Protein AF-0000000075208569 (afdb_homodimer)

Solvent-accessible surface area (backbone atoms only — not comparable to full-atom values): 15343 Å² total; per-residue (Å²): 118,62,53,32,42,15,50,43,57,40,74,29,74,27,67,57,47,73,54,84,66,80,49,52,47,86,43,72,65,47,46,26,44,55,48,17,74,75,47,20,77,41,86,52,67,44,40,36,39,35,23,16,41,91,80,32,31,52,45,37,72,43,75,50,74,56,65,77,94,84,66,79,71,80,51,48,38,62,57,46,44,55,30,54,54,56,67,30,47,26,31,37,37,32,34,30,41,56,86,46,58,43,74,81,48,74,64,55,41,51,49,43,37,52,41,37,52,47,16,56,59,40,66,30,42,53,74,35,42,33,24,18,10,64,83,41,50,67,31,51,35,44,82,70,63,49,92,116,65,53,29,50,17,42,38,66,38,79,34,70,31,63,60,44,75,50,83,65,81,50,52,44,86,44,73,65,46,46,27,44,56,48,16,74,75,46,20,76,40,87,52,67,44,40,37,38,34,22,15,40,89,80,32,30,54,49,36,68,42,76,49,75,56,72,71,93,85,64,76,69,79,51,47,39,63,58,46,43,55,30,57,50,55,66,31,46,28,32,37,36,34,34,29,41,57,87,46,57,43,74,80,48,75,66,54,40,51,50,44,38,52,41,37,52,48,16,56,57,41,65,30,43,52,75,36,42,32,24,18,10,64,84,41,49,68,33,51,35,44,82,70,63,50,94

Sequence (294 aa):
MEKLYEILQIKQVIAEVREGESHIVRSPMDGAKIAAAFIGDEDREVFLVMCLNTKNRVVAVHRCHVGALNSSIVHPREVFKAAILNNSASIIVSHQHPSGDITPSGEDIAVSKRLAEAGKMLGIDVLDHLIVNANADYTSLKEKGCMMEKLYEILQIKQVIAEVREGESHIVRSPMDGAKIAAAFIGDEDREVFLVMCLNTKNRVVAVHRCHVGALNSSIVHPREVFKAAILNNSASIIVSHQHPSGDITPSGEDIAVSKRLAEAGKMLGIDVLDHLIVNANADYTSLKEKGCM

Structure (mmCIF, N/CA/C/O backbone):
data_AF-0000000075208569-model_v1
#
loop_
_entity.id
_entity.type
_entity.pdbx_description
1 polymer 'DNA repair protein RadC'
#
loop_
_atom_site.group_PDB
_atom_site.id
_atom_site.type_symbol
_atom_site.label_atom_id
_atom_site.label_alt_id
_atom_site.label_comp_id
_atom_site.label_asym_id
_atom_site.label_entity_id
_atom_site.label_seq_id
_atom_site.pdbx_PDB_ins_code
_atom_site.Cartn_x
_atom_site.Cartn_y
_atom_site.Cartn_z
_atom_site.occupancy
_atom_site.B_iso_or_equiv
_atom_site.auth_seq_id
_atom_site.auth_comp_id
_atom_site.auth_asym_id
_atom_site.auth_atom_id
_atom_site.pdbx_PDB_model_num
ATOM 1 N N . MET A 1 1 ? -23.719 13.266 17.156 1 23.81 1 MET A N 1
ATOM 2 C CA . MET A 1 1 ? -22.312 13.539 17.469 1 23.81 1 MET A CA 1
ATOM 3 C C . MET A 1 1 ? -21.391 12.648 16.625 1 23.81 1 MET A C 1
ATOM 5 O O . MET A 1 1 ? -21.281 11.445 16.891 1 23.81 1 MET A O 1
ATOM 9 N N . GLU A 1 2 ? -21.344 12.898 15.383 1 25.31 2 GLU A N 1
ATOM 10 C CA . GLU A 1 2 ? -20.953 11.883 14.414 1 25.31 2 GLU A CA 1
ATOM 11 C C . GLU A 1 2 ? -19.438 11.625 14.461 1 25.31 2 GLU A C 1
ATOM 13 O O . GLU A 1 2 ? -18.641 12.555 14.359 1 25.31 2 GLU A O 1
ATOM 18 N N . LYS A 1 3 ? -19.031 10.781 15.398 1 28.95 3 LYS A N 1
ATOM 19 C CA . LYS A 1 3 ? -17.734 10.242 15.805 1 28.95 3 LYS A CA 1
ATOM 20 C C . LYS A 1 3 ? -16.953 9.734 14.602 1 28.95 3 LYS A C 1
ATOM 22 O O . LYS A 1 3 ? -17.516 9.117 13.695 1 28.95 3 LYS A O 1
ATOM 27 N N . LEU A 1 4 ? -16.156 10.688 14.164 1 30.69 4 LEU A N 1
ATOM 28 C CA . LEU A 1 4 ? -15.258 10.18 13.133 1 30.69 4 LEU A CA 1
ATOM 29 C C . LEU A 1 4 ? -14.508 8.945 13.617 1 30.69 4 LEU A C 1
ATOM 31 O O . LEU A 1 4 ? -14.008 8.922 14.742 1 30.69 4 LEU A O 1
ATOM 35 N N . TYR A 1 5 ? -14.984 7.816 13.289 1 32.38 5 TYR A N 1
ATOM 36 C CA . TYR A 1 5 ? -14.523 6.484 13.664 1 32.38 5 TYR A CA 1
ATOM 37 C C . TYR A 1 5 ? -13.219 6.141 12.953 1 32.38 5 TYR A C 1
ATOM 39 O O . TYR A 1 5 ? -12.945 6.652 11.867 1 32.38 5 TYR A O 1
ATOM 47 N N . GLU A 1 6 ? -12.289 6.152 13.82 1 35 6 GLU A N 1
ATOM 48 C CA . GLU A 1 6 ? -11.133 5.457 13.273 1 35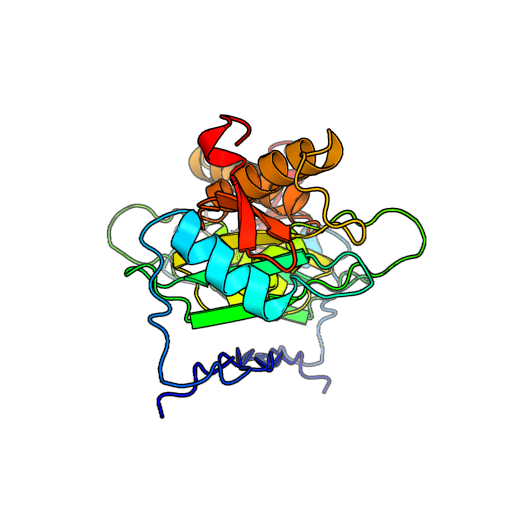 6 GLU A CA 1
ATOM 49 C C . GLU A 1 6 ? -11.469 4.008 12.93 1 35 6 GLU A C 1
ATOM 51 O O . GLU A 1 6 ? -11.953 3.264 13.789 1 35 6 GLU A O 1
ATOM 56 N N . ILE A 1 7 ? -12.367 3.654 12.055 1 33.5 7 ILE A N 1
ATOM 57 C CA . ILE A 1 7 ? -12.875 2.303 11.859 1 33.5 7 ILE A CA 1
ATOM 58 C C . ILE A 1 7 ? -11.734 1.372 11.461 1 33.5 7 ILE A C 1
ATOM 60 O O . ILE A 1 7 ? -11.547 0.313 12.062 1 33.5 7 ILE A O 1
ATOM 64 N N . LEU A 1 8 ? -11.195 0.984 10.398 1 33.88 8 LEU A N 1
ATOM 65 C CA . LEU A 1 8 ? -11.648 -0.117 9.555 1 33.88 8 LEU A CA 1
ATOM 66 C C . LEU A 1 8 ? -10.812 -1.371 9.805 1 33.88 8 LEU A C 1
ATOM 68 O O . LEU A 1 8 ? -9.586 -1.297 9.914 1 33.88 8 LEU A O 1
ATOM 72 N N . GLN A 1 9 ? -11.391 -2.092 10.656 1 34.81 9 GLN A N 1
ATOM 73 C CA . GLN A 1 9 ? -10.859 -3.422 10.938 1 34.81 9 GLN A CA 1
ATOM 74 C C . GLN A 1 9 ? -10.758 -4.254 9.656 1 34.81 9 GLN A C 1
ATOM 76 O O . GLN A 1 9 ? -11.672 -4.238 8.828 1 34.81 9 GLN A O 1
ATOM 81 N N . ILE A 1 10 ? -9.734 -4.488 9.07 1 34.66 10 ILE A N 1
ATOM 82 C CA . ILE A 1 10 ? -9.586 -5.422 7.957 1 34.66 10 ILE A CA 1
ATOM 83 C C . ILE A 1 10 ? -9.398 -6.836 8.492 1 34.66 10 ILE A C 1
ATOM 85 O O . ILE A 1 10 ? -8.656 -7.047 9.453 1 34.66 10 ILE A O 1
ATOM 89 N N . LYS A 1 11 ? -10.562 -7.582 8.297 1 33.97 11 LYS A N 1
ATOM 90 C CA . LYS A 1 11 ? -10.531 -9.008 8.633 1 33.97 11 LYS A CA 1
ATOM 91 C C . LYS A 1 11 ? -9.719 -9.789 7.609 1 33.97 11 LYS A C 1
ATOM 93 O O . LYS A 1 11 ? -9.945 -9.664 6.402 1 33.97 11 LYS A O 1
ATOM 98 N N . GLN A 1 12 ? -8.703 -10.164 7.871 1 39.16 12 GLN A N 1
ATOM 99 C CA . GLN A 1 12 ? -7.887 -11.109 7.117 1 39.16 12 GLN A CA 1
ATOM 100 C C . GLN A 1 12 ? -8.492 -12.508 7.152 1 39.16 12 GLN A C 1
ATOM 102 O O . GLN A 1 12 ? -8.883 -13 8.211 1 39.16 12 GLN A O 1
ATOM 107 N N . VAL A 1 13 ? -9.133 -12.891 6.039 1 36.75 13 VAL A N 1
ATOM 108 C CA . VAL 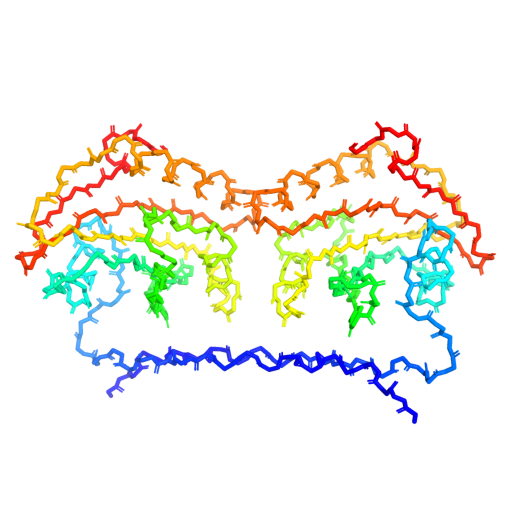A 1 13 ? -9.547 -14.289 5.977 1 36.75 13 VAL A CA 1
ATOM 109 C C . VAL A 1 13 ? -8.336 -15.18 5.707 1 36.75 13 VAL A C 1
ATOM 111 O O . VAL A 1 13 ? -7.578 -14.938 4.766 1 36.75 13 VAL A O 1
ATOM 114 N N . ILE A 1 14 ? -7.82 -15.727 6.715 1 39.53 14 ILE A N 1
ATOM 115 C CA . ILE A 1 14 ? -6.719 -16.672 6.594 1 39.53 14 ILE A CA 1
ATOM 116 C C . ILE A 1 14 ? -7.262 -18.047 6.184 1 39.53 14 ILE A C 1
ATOM 118 O O . ILE A 1 14 ? -8.102 -18.625 6.875 1 39.53 14 ILE A O 1
ATOM 122 N N . ALA A 1 15 ? -7.254 -18.266 4.84 1 42.41 15 ALA A N 1
ATOM 123 C CA . ALA A 1 15 ? -7.633 -19.641 4.512 1 42.41 15 ALA A CA 1
ATOM 124 C C . ALA A 1 15 ? -6.559 -20.625 4.957 1 42.41 15 ALA A C 1
ATOM 126 O O . ALA A 1 15 ? -5.363 -20.312 4.91 1 42.41 15 ALA A O 1
ATOM 127 N N . GLU A 1 16 ? -6.914 -21.516 5.824 1 42.62 16 GLU A N 1
ATOM 128 C CA . GLU A 1 16 ? -6.086 -22.594 6.363 1 42.62 16 GLU A CA 1
ATOM 129 C C . GLU A 1 16 ? -5.602 -23.531 5.254 1 42.62 16 GLU A C 1
ATOM 131 O O . GLU A 1 16 ? -6.398 -24.016 4.449 1 42.62 16 GLU A O 1
ATOM 136 N N . VAL A 1 17 ? -4.395 -23.141 4.703 1 46.78 17 VAL A N 1
ATOM 137 C CA . VAL A 1 17 ? -3.822 -24.172 3.834 1 46.78 17 VAL A CA 1
ATOM 138 C C . VAL A 1 17 ? -3.504 -25.422 4.648 1 46.78 17 VAL A C 1
ATOM 140 O O . VAL A 1 17 ? -3.109 -25.328 5.812 1 46.78 17 VAL A O 1
ATOM 143 N N . ARG A 1 18 ? -3.793 -26.484 4.215 1 45.41 18 ARG A N 1
ATOM 144 C CA . ARG A 1 18 ? -3.662 -27.797 4.828 1 45.41 18 ARG A CA 1
ATOM 145 C C . ARG A 1 18 ? -2.25 -28.016 5.359 1 45.41 18 ARG A C 1
ATOM 147 O O . ARG A 1 18 ? -1.286 -27.469 4.82 1 45.41 18 ARG A O 1
ATOM 154 N N . GLU A 1 19 ? -1.918 -28.562 6.633 1 44.44 19 GLU A N 1
ATOM 155 C CA . GLU A 1 19 ? -0.822 -28.922 7.527 1 44.44 19 GLU A CA 1
ATOM 156 C C . GLU A 1 19 ? 0.38 -29.438 6.746 1 44.44 19 GLU A C 1
ATOM 158 O O . GLU A 1 19 ? 1.526 -29.25 7.152 1 44.44 19 GLU A O 1
ATOM 163 N N . GLY A 1 20 ? 0.267 -30.328 5.789 1 44.12 20 GLY A N 1
ATOM 164 C CA . GLY A 1 20 ? 1.347 -31.219 5.375 1 44.12 20 GLY A CA 1
ATOM 165 C C . GLY A 1 20 ? 2.395 -30.516 4.527 1 44.12 20 GLY A C 1
ATOM 166 O O . GLY A 1 20 ? 3.5 -31.031 4.352 1 44.12 20 GLY A O 1
ATOM 167 N N . GLU A 1 21 ? 2.262 -29.672 3.514 1 49.62 21 GLU A N 1
ATOM 168 C CA . GLU A 1 21 ? 3.203 -29.188 2.51 1 49.62 21 GLU A CA 1
ATOM 169 C C . GLU A 1 21 ? 3.885 -27.891 2.971 1 49.62 21 GLU A C 1
ATOM 171 O O . GLU A 1 21 ? 3.26 -27.047 3.615 1 49.62 21 GLU A O 1
ATOM 176 N N . SER A 1 22 ? 5.199 -28.094 3.131 1 57.69 22 SER A N 1
ATOM 177 C CA . SER A 1 22 ? 6.082 -27 3.494 1 57.69 22 SER A CA 1
ATOM 178 C C . SER A 1 22 ? 5.703 -25.719 2.748 1 57.69 22 SER A C 1
ATOM 180 O O . SER A 1 22 ? 5.527 -25.734 1.528 1 57.69 22 SER A O 1
ATOM 182 N N . HIS A 1 23 ? 5.238 -24.656 3.248 1 81.19 23 HIS A N 1
ATOM 183 C CA . HIS A 1 23 ? 4.867 -23.359 2.682 1 81.19 23 HIS A CA 1
ATOM 184 C C . HIS A 1 23 ? 6.047 -22.391 2.693 1 81.19 23 HIS A C 1
ATOM 186 O O . HIS A 1 23 ? 5.859 -21.172 2.605 1 81.19 23 HIS A O 1
ATOM 192 N N . ILE A 1 24 ? 7.172 -23.234 2.795 1 89.94 24 ILE A N 1
ATOM 193 C CA . ILE A 1 24 ? 8.375 -22.406 2.701 1 89.94 24 ILE A CA 1
ATOM 194 C C . ILE A 1 24 ? 8.852 -22.359 1.253 1 89.94 24 ILE A C 1
ATOM 196 O O . ILE A 1 24 ? 8.977 -23.391 0.593 1 89.94 24 ILE A O 1
ATOM 200 N N . VAL A 1 25 ? 9.094 -21.297 0.793 1 95.25 25 VAL A N 1
ATOM 201 C CA . VAL A 1 25 ? 9.562 -21.125 -0.577 1 95.25 25 VAL A CA 1
ATOM 202 C C . VAL A 1 25 ? 11.078 -20.906 -0.581 1 95.25 25 VAL A C 1
ATOM 204 O O . VAL A 1 25 ? 11.562 -19.891 -0.091 1 95.25 25 VAL A O 1
ATOM 207 N N . ARG A 1 26 ? 11.742 -21.812 -1.136 1 95.25 26 ARG A N 1
ATOM 208 C CA . ARG A 1 26 ? 13.195 -21.734 -1.215 1 95.25 26 ARG A CA 1
ATOM 209 C C . ARG A 1 26 ? 13.664 -21.594 -2.662 1 95.25 26 ARG A C 1
ATOM 211 O O . ARG A 1 26 ? 14.836 -21.312 -2.92 1 95.25 26 ARG A O 1
ATOM 218 N N . SER A 1 27 ? 12.75 -21.828 -3.541 1 96.06 27 SER A N 1
ATOM 219 C CA . SER A 1 27 ? 13.023 -21.766 -4.973 1 96.06 27 SER A CA 1
ATOM 220 C C . SER A 1 27 ? 11.773 -21.375 -5.758 1 96.06 27 SER A C 1
ATOM 222 O O . SER A 1 27 ? 10.656 -21.469 -5.238 1 96.06 27 SER A O 1
ATOM 224 N N . PRO A 1 28 ? 12.078 -20.953 -7 1 97.06 28 PRO A N 1
ATOM 225 C CA . PRO A 1 28 ? 10.906 -20.672 -7.836 1 97.06 28 PRO A CA 1
ATOM 226 C C . PRO A 1 28 ? 9.984 -21.891 -7.98 1 97.06 28 PRO A C 1
ATOM 228 O O . PRO A 1 28 ? 8.766 -21.734 -8.031 1 97.06 28 PRO A O 1
ATOM 231 N N . MET A 1 29 ? 10.547 -23 -8.008 1 96.5 29 MET A N 1
ATOM 232 C CA . MET A 1 29 ? 9.766 -24.234 -8.148 1 96.5 29 MET A CA 1
ATOM 233 C C . MET A 1 29 ? 8.844 -24.422 -6.949 1 96.5 29 MET A C 1
ATOM 235 O O . MET A 1 29 ? 7.68 -24.797 -7.109 1 96.5 29 MET A O 1
ATOM 239 N N . ASP A 1 30 ? 9.32 -24.156 -5.758 1 95.88 30 ASP A N 1
ATOM 240 C CA . ASP A 1 30 ? 8.484 -24.25 -4.566 1 95.88 30 ASP A CA 1
ATOM 241 C C . ASP A 1 30 ? 7.266 -23.328 -4.68 1 95.88 30 ASP A C 1
ATOM 243 O O . ASP A 1 30 ? 6.137 -23.766 -4.43 1 95.88 30 ASP A O 1
ATOM 247 N N . GLY A 1 31 ? 7.562 -22.109 -5.105 1 96.38 31 GLY A N 1
ATOM 248 C CA . GLY A 1 31 ? 6.48 -21.156 -5.289 1 96.38 31 GLY A CA 1
ATOM 249 C C . GLY A 1 31 ? 5.48 -21.578 -6.348 1 96.38 31 GLY A C 1
ATOM 250 O O . GLY A 1 31 ? 4.27 -21.422 -6.16 1 96.38 31 GLY A O 1
ATOM 251 N N . ALA A 1 32 ? 6.031 -22.109 -7.371 1 97.06 32 ALA A N 1
ATOM 252 C CA . ALA A 1 32 ? 5.18 -22.547 -8.484 1 97.06 32 ALA A CA 1
ATOM 253 C C . ALA A 1 32 ? 4.25 -23.672 -8.055 1 97.06 32 ALA A C 1
ATOM 255 O O . ALA A 1 32 ? 3.078 -23.703 -8.445 1 97.06 32 ALA A O 1
ATOM 256 N N . LYS A 1 33 ? 4.781 -24.562 -7.316 1 95.12 33 LYS A N 1
ATOM 257 C CA . LYS A 1 33 ? 3.967 -25.688 -6.848 1 95.12 33 LYS A CA 1
ATOM 258 C C . LYS A 1 33 ? 2.805 -25.203 -5.984 1 95.12 33 LYS A C 1
ATOM 260 O O . LYS A 1 33 ? 1.667 -25.641 -6.16 1 95.12 33 LYS A O 1
ATOM 265 N N . ILE A 1 34 ? 3.119 -24.328 -5.133 1 92.25 34 ILE A N 1
ATOM 266 C CA . ILE A 1 34 ? 2.084 -23.781 -4.266 1 92.25 34 ILE A CA 1
ATOM 267 C C . ILE A 1 34 ? 1.056 -23.016 -5.102 1 92.25 34 ILE A C 1
ATOM 269 O O . ILE A 1 34 ? -0.15 -23.234 -4.957 1 92.25 34 ILE A O 1
ATOM 273 N N . ALA A 1 35 ? 1.531 -22.203 -5.996 1 94 35 ALA A N 1
ATOM 274 C CA . ALA A 1 35 ? 0.642 -21.406 -6.836 1 94 35 ALA A CA 1
ATOM 275 C C . ALA A 1 35 ? -0.264 -22.297 -7.68 1 94 35 ALA A C 1
ATOM 277 O O . ALA A 1 35 ? -1.468 -22.062 -7.785 1 94 35 ALA A O 1
ATOM 278 N N . ALA A 1 36 ? 0.347 -23.281 -8.273 1 94.62 36 ALA A N 1
ATOM 279 C CA . ALA A 1 36 ? -0.406 -24.188 -9.133 1 94.62 36 ALA A CA 1
ATOM 280 C C . ALA A 1 36 ? -1.514 -24.891 -8.352 1 94.62 36 ALA A C 1
ATOM 282 O O . ALA A 1 36 ? -2.596 -25.141 -8.891 1 94.62 36 ALA A O 1
ATOM 283 N N . ALA A 1 37 ? -1.238 -25.188 -7.129 1 89.12 37 ALA A N 1
ATOM 284 C CA . ALA A 1 37 ? -2.238 -25.844 -6.293 1 89.12 37 ALA A CA 1
ATOM 285 C C . ALA A 1 37 ? -3.453 -24.938 -6.082 1 89.12 37 ALA A C 1
ATOM 287 O O . ALA A 1 37 ? -4.574 -25.438 -5.926 1 89.12 37 ALA A O 1
ATOM 288 N N . PHE A 1 38 ? -3.266 -23.641 -6.156 1 87 38 PHE A N 1
ATOM 289 C CA . PHE A 1 38 ? -4.344 -22.703 -5.867 1 87 38 PHE A CA 1
ATOM 290 C C . PHE A 1 38 ? -5.043 -22.281 -7.152 1 87 38 PHE A C 1
ATOM 292 O O . PHE A 1 38 ? -6.266 -22.094 -7.168 1 87 38 PHE A O 1
ATOM 299 N N . ILE A 1 39 ? -4.23 -22.156 -8.289 1 88.56 39 ILE A N 1
ATOM 300 C CA . ILE A 1 39 ? -4.875 -21.453 -9.398 1 88.56 39 ILE A CA 1
ATOM 301 C C . ILE A 1 39 ? -4.633 -22.219 -10.703 1 88.56 39 ILE A C 1
ATOM 303 O O . ILE A 1 39 ? -5.164 -21.859 -11.75 1 88.56 39 ILE A O 1
ATOM 307 N N . GLY A 1 40 ? -3.85 -23.25 -10.695 1 91.94 40 GLY A N 1
ATOM 308 C CA . GLY A 1 40 ? -3.383 -23.906 -11.914 1 91.94 40 GLY A CA 1
ATOM 309 C C . GLY A 1 40 ? -4.512 -24.422 -12.781 1 91.94 40 GLY A C 1
ATOM 310 O O . GLY A 1 40 ? -4.379 -24.469 -14.008 1 91.94 40 GLY A O 1
ATOM 311 N N . ASP A 1 41 ? -5.645 -24.75 -12.148 1 90.25 41 ASP A N 1
ATOM 312 C CA . ASP A 1 41 ? -6.707 -25.406 -12.906 1 90.25 41 ASP A CA 1
ATOM 313 C C . ASP A 1 41 ? -7.922 -24.484 -13.055 1 90.25 41 ASP A C 1
ATOM 315 O O . ASP A 1 41 ? -9.008 -24.953 -13.414 1 90.25 41 ASP A O 1
ATOM 319 N N . GLU A 1 42 ? -7.723 -23.25 -12.852 1 85.5 42 GLU A N 1
ATOM 320 C CA . GLU A 1 42 ? -8.812 -22.297 -13 1 85.5 42 GLU A CA 1
ATOM 321 C C . GLU A 1 42 ? -9.18 -22.094 -14.469 1 85.5 42 GLU A C 1
ATOM 323 O O . GLU A 1 42 ? -8.312 -22.156 -15.344 1 85.5 42 GLU A O 1
ATOM 328 N N . ASP A 1 43 ? -10.422 -21.875 -14.734 1 89.69 43 ASP A N 1
ATOM 329 C CA . ASP A 1 43 ? -10.914 -21.719 -16.094 1 89.69 43 ASP A CA 1
ATOM 330 C C . ASP A 1 43 ? -10.852 -20.266 -16.547 1 89.69 43 ASP A C 1
ATOM 332 O O . ASP A 1 43 ? -11.141 -19.953 -17.719 1 89.69 43 ASP A O 1
ATOM 336 N N . ARG A 1 44 ? -10.461 -19.375 -15.68 1 87.88 44 ARG A N 1
ATOM 337 C CA . ARG A 1 44 ? -10.203 -17.969 -15.969 1 87.88 44 ARG A CA 1
ATOM 338 C C . ARG A 1 44 ? -8.844 -17.547 -15.43 1 87.88 44 ARG A C 1
ATOM 340 O O . ARG A 1 44 ? -8.266 -18.219 -14.578 1 87.88 44 ARG A O 1
ATOM 347 N N . GLU A 1 45 ? -8.398 -16.453 -15.93 1 89.81 45 GLU A N 1
ATOM 348 C CA . GLU A 1 45 ? -7.113 -15.977 -15.438 1 89.81 45 GLU A CA 1
ATOM 349 C C . GLU A 1 45 ? -7.23 -15.445 -14.016 1 89.81 45 GLU A C 1
ATOM 351 O O . GLU A 1 45 ? -8.086 -14.609 -13.727 1 89.81 45 GLU A O 1
ATOM 356 N N . VAL A 1 46 ? -6.453 -16.016 -13.195 1 88.94 46 VAL A N 1
ATOM 357 C CA . VAL A 1 46 ? -6.418 -15.602 -11.797 1 88.94 46 VAL A CA 1
ATOM 358 C C . VAL A 1 46 ? -5.016 -15.117 -11.438 1 88.94 46 VAL A C 1
ATOM 360 O O . VAL A 1 46 ? -4.02 -15.734 -11.82 1 88.94 46 VAL A O 1
ATOM 363 N N . PHE A 1 47 ? -5 -13.977 -10.773 1 92 47 PHE A N 1
ATOM 364 C CA . PHE A 1 47 ? -3.758 -13.422 -10.242 1 92 47 PHE A CA 1
ATOM 365 C C . PHE A 1 47 ? -3.652 -13.672 -8.742 1 92 47 PHE A C 1
ATOM 367 O O . PHE A 1 47 ? -4.504 -13.234 -7.973 1 92 47 PHE A O 1
ATOM 374 N N . LEU A 1 48 ? -2.613 -14.375 -8.359 1 92.12 48 LEU A N 1
ATOM 375 C CA . LEU A 1 48 ? -2.447 -14.828 -6.98 1 92.12 48 LEU A CA 1
ATOM 376 C C . LEU A 1 48 ? -1.313 -14.07 -6.293 1 92.12 48 LEU A C 1
ATOM 378 O O . LEU A 1 48 ? -0.244 -13.883 -6.879 1 92.12 48 LEU A O 1
ATOM 382 N N . VAL A 1 49 ? -1.572 -13.633 -5.109 1 94.62 49 VAL A N 1
ATOM 383 C CA . VAL A 1 49 ? -0.556 -13.031 -4.258 1 94.62 49 VAL A CA 1
ATOM 384 C C . VAL A 1 49 ? -0.241 -13.961 -3.088 1 94.62 49 VAL A C 1
ATOM 386 O O . VAL A 1 49 ? -1.137 -14.344 -2.33 1 94.62 49 VAL A O 1
ATOM 389 N N . MET A 1 50 ? 0.986 -14.359 -2.975 1 94.31 50 MET A N 1
ATOM 390 C CA . MET A 1 50 ? 1.452 -15.109 -1.812 1 94.31 50 MET A CA 1
ATOM 391 C C . MET A 1 50 ? 2.217 -14.211 -0.851 1 94.31 50 MET A C 1
ATOM 393 O O . MET A 1 50 ? 3.23 -13.617 -1.224 1 94.31 50 MET A O 1
ATOM 397 N N . CYS A 1 51 ? 1.76 -14.094 0.33 1 93.75 51 CYS A N 1
ATOM 398 C CA . CYS A 1 51 ? 2.391 -13.289 1.37 1 93.75 51 CYS A CA 1
ATOM 399 C C . CYS A 1 51 ? 3.377 -14.125 2.182 1 93.75 51 CYS A C 1
ATOM 401 O O . CYS A 1 51 ? 3.014 -15.172 2.719 1 93.75 51 CYS A O 1
ATOM 403 N N . LEU A 1 52 ? 4.586 -13.633 2.266 1 95.06 52 LEU A N 1
ATOM 404 C CA . LEU A 1 52 ? 5.629 -14.398 2.939 1 95.06 52 LEU A CA 1
ATOM 405 C C . LEU A 1 52 ? 6.102 -13.68 4.199 1 95.06 52 LEU A C 1
ATOM 407 O O . LEU A 1 52 ? 6.105 -12.445 4.25 1 95.06 52 LEU A O 1
ATOM 411 N N . ASN A 1 53 ? 6.5 -14.477 5.172 1 92.19 53 ASN A N 1
ATOM 412 C CA . ASN A 1 53 ? 7.188 -13.891 6.32 1 92.19 53 ASN A CA 1
ATOM 413 C C . ASN A 1 53 ? 8.695 -13.836 6.094 1 92.19 53 ASN A C 1
ATOM 415 O O . ASN A 1 53 ? 9.18 -14.109 4.992 1 92.19 53 ASN A O 1
ATOM 419 N N . THR A 1 54 ? 9.453 -13.422 7.062 1 94.5 54 THR A N 1
ATOM 420 C CA . THR A 1 54 ? 10.891 -13.195 6.941 1 94.5 54 THR A CA 1
ATOM 421 C C . THR A 1 54 ? 11.617 -14.508 6.688 1 94.5 54 THR A C 1
ATOM 423 O O . THR A 1 54 ? 12.766 -14.508 6.227 1 94.5 54 THR A O 1
ATOM 426 N N . LYS A 1 55 ? 10.945 -15.602 6.938 1 93.12 55 LYS A N 1
ATOM 427 C CA . LYS A 1 55 ? 11.547 -16.922 6.715 1 93.12 55 LYS A CA 1
ATOM 428 C C . LYS A 1 55 ? 11.102 -17.5 5.379 1 93.12 55 LYS A C 1
ATOM 430 O O . LYS A 1 55 ? 11.352 -18.688 5.102 1 93.12 55 LYS A O 1
ATOM 435 N N . ASN A 1 56 ? 10.336 -16.734 4.617 1 94.38 56 ASN A N 1
ATOM 436 C CA . ASN A 1 56 ? 9.836 -17.109 3.299 1 94.38 56 ASN A CA 1
ATOM 437 C C . ASN A 1 56 ? 8.773 -18.203 3.387 1 94.38 56 ASN A C 1
ATOM 439 O O . ASN A 1 56 ? 8.672 -19.047 2.496 1 94.38 56 ASN A O 1
ATOM 443 N N . ARG A 1 57 ? 8.156 -18.172 4.52 1 92.19 57 ARG A N 1
ATOM 444 C CA . ARG A 1 57 ? 6.973 -19.016 4.664 1 92.19 57 ARG A CA 1
ATOM 445 C C . ARG A 1 57 ? 5.719 -18.281 4.191 1 92.19 57 ARG A C 1
ATOM 447 O O . ARG A 1 57 ? 5.496 -17.125 4.551 1 92.19 57 ARG A O 1
ATOM 454 N N . VAL A 1 58 ? 4.949 -19.031 3.422 1 91.06 58 VAL A N 1
ATOM 455 C CA . VAL A 1 58 ? 3.686 -18.438 2.99 1 91.06 58 VAL A CA 1
ATOM 456 C C . VAL A 1 58 ? 2.723 -18.359 4.172 1 91.06 58 VAL A C 1
ATOM 458 O O . VAL A 1 58 ? 2.369 -19.391 4.762 1 91.06 58 VAL A O 1
ATOM 461 N N . VAL A 1 59 ? 2.324 -17.156 4.43 1 87.69 59 VAL A N 1
ATOM 462 C CA . VAL A 1 59 ? 1.462 -16.984 5.59 1 87.69 59 VAL A CA 1
ATOM 463 C C . VAL A 1 59 ? 0.034 -16.688 5.137 1 87.69 59 VAL A C 1
ATOM 465 O O . VAL A 1 59 ? -0.913 -16.828 5.914 1 87.69 59 VAL A O 1
ATOM 468 N N . ALA A 1 60 ? -0.119 -16.25 3.895 1 87.38 60 ALA A N 1
ATOM 469 C CA . ALA A 1 60 ? -1.432 -15.961 3.32 1 87.38 60 ALA A CA 1
ATOM 470 C C . ALA A 1 60 ? -1.372 -15.945 1.796 1 87.38 60 ALA A C 1
ATOM 472 O O . ALA A 1 60 ? -0.316 -15.688 1.213 1 87.38 60 ALA A O 1
ATOM 473 N N . VAL A 1 61 ? -2.521 -16.281 1.197 1 88 61 VAL A N 1
ATOM 474 C CA . VAL A 1 61 ? -2.672 -16.172 -0.25 1 88 61 VAL A CA 1
ATOM 475 C C . VAL A 1 61 ? -3.928 -15.375 -0.583 1 88 61 VAL A C 1
ATOM 477 O O . VAL A 1 61 ? -4.938 -15.477 0.119 1 88 61 VAL A O 1
ATOM 480 N N . HIS A 1 62 ? -3.768 -14.547 -1.632 1 87.25 62 HIS A N 1
ATOM 481 C CA . HIS A 1 62 ? -4.883 -13.711 -2.051 1 87.25 62 HIS A CA 1
ATOM 482 C C . HIS A 1 62 ? -5.09 -13.781 -3.561 1 87.25 62 HIS A C 1
ATOM 484 O O . HIS A 1 62 ? -4.145 -13.594 -4.328 1 87.25 62 HIS A O 1
ATOM 490 N N . ARG A 1 63 ? -6.34 -14.117 -3.938 1 85.62 63 ARG A N 1
ATOM 491 C CA . ARG A 1 63 ? -6.707 -14.07 -5.348 1 85.62 63 ARG A CA 1
ATOM 492 C C . ARG A 1 63 ? -7.207 -12.68 -5.734 1 85.62 63 ARG A C 1
ATOM 494 O O . ARG A 1 63 ? -8.172 -12.172 -5.148 1 85.62 63 ARG A O 1
ATOM 501 N N . CYS A 1 64 ? -6.418 -12.039 -6.508 1 82.62 64 CYS A N 1
ATOM 502 C CA . CYS A 1 64 ? -6.852 -10.727 -6.98 1 82.62 64 CYS A CA 1
ATOM 503 C C . CYS A 1 64 ? -7.902 -10.867 -8.078 1 82.62 64 CYS A C 1
ATOM 505 O O . CYS A 1 64 ? -7.785 -11.734 -8.945 1 82.62 64 CYS A O 1
ATOM 507 N N . HIS A 1 65 ? -9.125 -10.297 -7.703 1 64.44 65 HIS A N 1
ATOM 508 C CA . HIS A 1 65 ? -10.203 -10.406 -8.68 1 64.44 65 HIS A CA 1
ATOM 509 C C . HIS A 1 65 ? -9.945 -9.5 -9.883 1 64.44 65 HIS A C 1
ATOM 511 O O . HIS A 1 65 ? -9.492 -8.367 -9.727 1 64.44 65 HIS A O 1
ATOM 517 N N . VAL A 1 66 ? -9.656 -10.055 -10.844 1 54.41 66 VAL A N 1
ATOM 518 C CA . VAL A 1 66 ? -9.586 -9.32 -12.109 1 54.41 66 VAL A CA 1
ATOM 519 C C . VAL A 1 66 ? -10.945 -8.719 -12.43 1 54.41 66 VAL A C 1
ATOM 521 O O . VAL A 1 66 ? -11.945 -9.438 -12.555 1 54.41 66 VAL A O 1
ATOM 524 N N . GLY A 1 67 ? -11.406 -7.699 -11.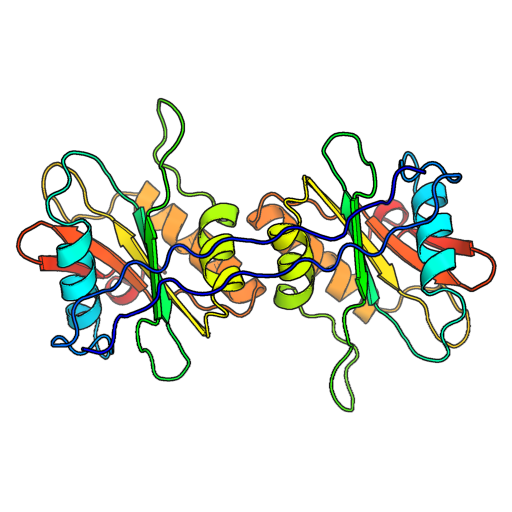531 1 44.69 67 GLY A N 1
ATOM 525 C CA . GLY A 1 67 ? -12.711 -7.141 -11.836 1 44.69 67 GLY A CA 1
ATOM 526 C C . GLY A 1 67 ? -13.109 -7.316 -13.289 1 44.69 67 GLY A C 1
ATOM 527 O O . GLY A 1 67 ? -12.414 -7.992 -14.055 1 44.69 67 GLY A O 1
ATOM 528 N N . ALA A 1 68 ? -13.562 -5.973 -13.781 1 41.59 68 ALA A N 1
ATOM 529 C CA . ALA A 1 68 ? -14.539 -5.801 -14.852 1 41.59 68 ALA A CA 1
ATOM 530 C C . ALA A 1 68 ? -14.078 -6.508 -16.125 1 41.59 68 ALA A C 1
ATOM 532 O O . ALA A 1 68 ? -12.945 -6.988 -16.203 1 41.59 68 ALA A O 1
ATOM 533 N N . LEU A 1 69 ? -14.617 -5.984 -17.297 1 39 69 LEU A N 1
ATOM 534 C CA . LEU A 1 69 ? -14.844 -6.43 -18.672 1 39 69 LEU A CA 1
ATOM 535 C C . LEU A 1 69 ? -13.531 -6.832 -19.328 1 39 69 LEU A C 1
ATOM 537 O O . LEU A 1 69 ? -13.469 -7.84 -20.031 1 39 69 LEU A O 1
ATOM 541 N N . ASN A 1 70 ? -12.562 -5.828 -19.766 1 40.41 70 ASN A N 1
ATOM 542 C CA . ASN A 1 70 ? -11.609 -6.047 -20.844 1 40.41 70 ASN A CA 1
ATOM 543 C C . ASN A 1 70 ? -10.18 -6.117 -20.312 1 40.41 70 ASN A C 1
ATOM 545 O O . ASN A 1 70 ? -9.242 -6.391 -21.078 1 40.41 70 ASN A O 1
ATOM 549 N N . SER A 1 71 ? -9.602 -5.52 -19.266 1 46.41 71 SER A N 1
ATOM 550 C CA . SER A 1 71 ? -8.148 -5.602 -19.141 1 46.41 71 SER A CA 1
ATOM 551 C C . SER A 1 71 ? -7.742 -6.188 -17.781 1 46.41 71 SER A C 1
ATOM 553 O O . SER A 1 71 ? -8.297 -5.812 -16.75 1 46.41 71 SER A O 1
ATOM 555 N N . SER A 1 72 ? -7.41 -7.496 -17.656 1 50.44 72 SER A N 1
ATOM 556 C CA . SER A 1 72 ? -6.887 -8.297 -16.547 1 50.44 72 SER A CA 1
ATOM 557 C C . SER A 1 72 ? -5.781 -7.562 -15.805 1 50.44 72 SER A C 1
ATOM 559 O O . SER A 1 72 ? -4.887 -8.195 -15.227 1 50.44 72 SER A O 1
ATOM 561 N N . ILE A 1 73 ? -5.785 -6.133 -15.836 1 65.5 73 ILE A N 1
ATOM 562 C CA . ILE A 1 73 ? -4.547 -5.582 -15.289 1 65.5 73 ILE A CA 1
ATOM 563 C C . ILE A 1 73 ? -4.637 -5.52 -13.766 1 65.5 73 ILE A C 1
ATOM 565 O O . ILE A 1 73 ? -5.656 -5.094 -13.211 1 65.5 73 ILE A O 1
ATOM 569 N N . VAL A 1 74 ? -3.916 -6.312 -13.008 1 86.06 74 VAL A N 1
ATOM 570 C CA . VAL A 1 74 ? -3.781 -6.285 -11.555 1 86.06 74 VAL A CA 1
ATOM 571 C C . VAL A 1 74 ? -3.262 -4.922 -11.109 1 86.06 74 VAL A C 1
ATOM 573 O O . VAL A 1 74 ? -2.277 -4.418 -11.656 1 86.06 74 VAL A O 1
ATOM 576 N N . HIS A 1 75 ? -4.062 -4.297 -10.266 1 89.31 75 HIS A N 1
ATOM 577 C CA . HIS A 1 75 ? -3.645 -3.004 -9.734 1 89.31 75 HIS A CA 1
ATOM 578 C C . HIS A 1 75 ? -2.736 -3.172 -8.523 1 89.31 75 HIS A C 1
ATOM 580 O O . HIS A 1 75 ? -3.025 -3.975 -7.633 1 89.31 75 HIS A O 1
ATOM 586 N N . PRO A 1 76 ? -1.685 -2.4 -8.5 1 94.75 76 PRO A N 1
ATOM 587 C CA . PRO A 1 76 ? -0.777 -2.471 -7.352 1 94.75 76 PRO A CA 1
ATOM 588 C C . PRO A 1 76 ? -1.497 -2.279 -6.02 1 94.75 76 PRO A C 1
ATOM 590 O O . PRO A 1 76 ? -1.16 -2.938 -5.031 1 94.75 76 PRO A O 1
ATOM 593 N N . ARG A 1 77 ? -2.5 -1.45 -6.008 1 91.5 77 ARG A N 1
ATOM 594 C CA . ARG A 1 77 ? -3.248 -1.202 -4.777 1 91.5 77 ARG A CA 1
ATOM 595 C C . ARG A 1 77 ? -3.812 -2.5 -4.211 1 91.5 77 ARG A C 1
ATOM 597 O O . ARG A 1 77 ? -3.707 -2.754 -3.008 1 91.5 77 ARG A O 1
ATOM 604 N N . GLU A 1 78 ? -4.367 -3.312 -5.059 1 89.12 78 GLU A N 1
ATOM 605 C CA . GLU A 1 78 ? -4.973 -4.57 -4.629 1 89.12 78 GLU A CA 1
ATOM 606 C C . GLU A 1 78 ? -3.91 -5.555 -4.141 1 89.12 78 GLU A C 1
ATOM 608 O O . GLU A 1 78 ? -4.094 -6.219 -3.119 1 89.12 78 GLU A O 1
ATOM 613 N N . VAL A 1 79 ? -2.875 -5.621 -4.824 1 93.69 79 VAL A N 1
ATOM 614 C CA . VAL A 1 79 ? -1.789 -6.539 -4.504 1 93.69 79 VAL A CA 1
ATOM 615 C C . VAL A 1 79 ? -1.188 -6.18 -3.146 1 93.69 79 VAL A C 1
ATOM 617 O O . VAL A 1 79 ? -1.062 -7.035 -2.268 1 93.69 79 VAL A O 1
ATOM 620 N N . PHE A 1 80 ? -1.004 -4.906 -2.967 1 94.56 80 PHE A N 1
ATOM 621 C CA . PHE A 1 80 ? -0.276 -4.543 -1.757 1 94.56 80 PHE A CA 1
ATOM 622 C C . PHE A 1 80 ? -1.232 -4.352 -0.585 1 94.56 80 PHE A C 1
ATOM 624 O O . PHE A 1 80 ? -0.812 -4.359 0.573 1 94.56 80 PHE A O 1
ATOM 631 N N . LYS A 1 81 ? -2.465 -4.195 -0.884 1 90.19 81 LYS A N 1
ATOM 632 C CA . LYS A 1 81 ? -3.445 -4.312 0.192 1 90.19 81 LYS A CA 1
ATOM 633 C C . LYS A 1 81 ? -3.336 -5.664 0.889 1 90.19 81 LYS A C 1
ATOM 635 O O . LYS A 1 81 ? -3.285 -5.73 2.119 1 90.19 81 LYS A O 1
ATOM 640 N N . ALA A 1 82 ? -3.229 -6.672 0.087 1 88.81 82 ALA A N 1
ATOM 641 C CA . ALA A 1 82 ? -3.082 -8.016 0.632 1 88.81 82 ALA A CA 1
ATOM 642 C C . ALA A 1 82 ? -1.786 -8.148 1.428 1 88.81 82 ALA A C 1
ATOM 644 O O . ALA A 1 82 ? -1.78 -8.703 2.529 1 88.81 82 ALA A O 1
ATOM 645 N N . ALA A 1 83 ? -0.729 -7.617 0.889 1 93.06 83 ALA A N 1
ATOM 646 C CA . ALA A 1 83 ? 0.58 -7.715 1.528 1 93.06 83 ALA A CA 1
ATOM 647 C C . ALA A 1 83 ? 0.593 -6.98 2.865 1 93.06 83 ALA A C 1
ATOM 649 O O . ALA A 1 83 ? 1.071 -7.512 3.869 1 93.06 83 ALA A O 1
ATOM 650 N N . ILE A 1 84 ? 0.065 -5.773 2.857 1 89.62 84 ILE A N 1
ATOM 651 C CA . ILE A 1 84 ? 0.088 -4.91 4.031 1 89.62 84 ILE A CA 1
ATOM 652 C C . ILE A 1 84 ? -0.833 -5.477 5.109 1 89.62 84 ILE A C 1
ATOM 654 O O . ILE A 1 84 ? -0.458 -5.547 6.281 1 89.62 84 ILE A O 1
ATOM 658 N N . LEU A 1 85 ? -1.949 -5.973 4.711 1 84.75 85 LEU A N 1
ATOM 659 C CA . LEU A 1 85 ? -2.926 -6.5 5.66 1 84.75 85 LEU A CA 1
ATOM 660 C C . LEU A 1 85 ? -2.402 -7.758 6.34 1 84.75 85 LEU A C 1
ATOM 662 O O . LEU A 1 85 ? -2.826 -8.094 7.449 1 84.75 85 LEU A O 1
ATOM 666 N N . ASN A 1 86 ? -1.42 -8.367 5.699 1 85.19 86 ASN A N 1
ATOM 667 C CA . ASN A 1 86 ? -0.877 -9.602 6.258 1 85.19 86 ASN A CA 1
ATOM 668 C C . ASN A 1 86 ? 0.54 -9.398 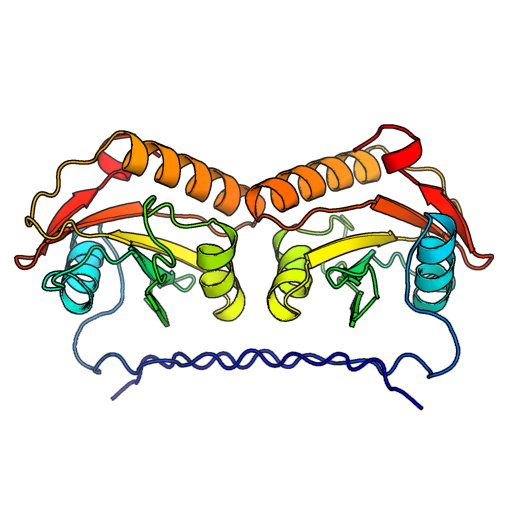6.789 1 85.19 86 ASN A C 1
ATOM 670 O O . ASN A 1 86 ? 1.274 -10.367 6.988 1 85.19 86 ASN A O 1
ATOM 674 N N . ASN A 1 87 ? 0.896 -8.18 6.91 1 86.88 87 ASN A N 1
ATOM 675 C CA . ASN A 1 87 ? 2.223 -7.832 7.414 1 86.88 87 ASN A CA 1
ATOM 676 C C . ASN A 1 87 ? 3.314 -8.633 6.707 1 86.88 87 ASN A C 1
ATOM 678 O O . ASN A 1 87 ? 4.219 -9.164 7.355 1 86.88 87 ASN A O 1
ATOM 682 N N . SER A 1 88 ? 3.207 -8.688 5.438 1 92.38 88 SER A N 1
ATOM 683 C CA . SER A 1 88 ? 4.148 -9.477 4.648 1 92.38 88 SER A CA 1
ATOM 684 C C . SER A 1 88 ? 5.539 -8.852 4.664 1 92.38 88 SER A C 1
ATOM 686 O O . SER A 1 88 ? 5.684 -7.633 4.547 1 92.38 88 SER A O 1
ATOM 688 N N . ALA A 1 89 ? 6.531 -9.727 4.867 1 96 89 ALA A N 1
ATOM 689 C CA . ALA A 1 89 ? 7.906 -9.289 4.648 1 96 89 ALA A CA 1
ATOM 690 C C . ALA A 1 89 ? 8.195 -9.133 3.158 1 96 89 ALA A C 1
ATOM 692 O O . ALA A 1 89 ? 8.883 -8.188 2.75 1 96 89 ALA A O 1
ATOM 693 N N . SER A 1 90 ? 7.668 -9.969 2.348 1 98 90 SER A N 1
ATOM 694 C CA . SER A 1 90 ? 7.746 -9.992 0.89 1 98 90 SER A CA 1
ATOM 695 C C . SER A 1 90 ? 6.566 -10.742 0.284 1 98 90 SER A C 1
ATOM 697 O O . SER A 1 90 ? 5.742 -11.305 1.009 1 98 90 SER A O 1
ATOM 699 N N . ILE A 1 91 ? 6.508 -10.641 -1.049 1 97.69 91 ILE A N 1
ATOM 700 C CA . ILE A 1 91 ? 5.422 -11.375 -1.696 1 97.69 91 ILE A CA 1
ATOM 701 C C . ILE A 1 91 ? 5.941 -12.055 -2.957 1 97.69 91 ILE A C 1
ATOM 703 O O . ILE A 1 91 ? 6.996 -11.688 -3.482 1 97.69 91 ILE A O 1
ATOM 707 N N . ILE A 1 92 ? 5.25 -13.078 -3.377 1 98.25 92 ILE A N 1
ATOM 708 C CA . ILE A 1 92 ? 5.352 -13.688 -4.699 1 98.25 92 ILE A CA 1
ATOM 709 C C . ILE A 1 92 ? 4.004 -13.602 -5.414 1 98.25 92 ILE A C 1
ATOM 711 O O . ILE A 1 92 ? 2.961 -13.875 -4.816 1 98.25 92 ILE A O 1
ATOM 715 N N . VAL A 1 93 ? 4.121 -13.148 -6.645 1 97.44 93 VAL A N 1
ATOM 716 C CA . VAL A 1 93 ? 2.885 -13.109 -7.418 1 97.44 93 VAL A CA 1
ATOM 717 C C . VAL A 1 93 ? 2.92 -14.18 -8.508 1 97.44 93 VAL A C 1
ATOM 719 O O . VAL A 1 93 ? 3.996 -14.602 -8.938 1 97.44 93 VAL A O 1
ATOM 722 N N . SER A 1 94 ? 1.727 -14.609 -8.852 1 96.44 94 SER A N 1
ATOM 723 C CA . SER A 1 94 ? 1.594 -15.625 -9.891 1 96.44 94 SER A CA 1
ATOM 724 C C . SER A 1 94 ? 0.291 -15.453 -10.664 1 96.44 94 SER A C 1
ATOM 726 O O . SER A 1 94 ? -0.659 -14.844 -10.164 1 96.44 94 SER A O 1
ATOM 728 N N . HIS A 1 95 ? 0.299 -15.938 -11.828 1 94.75 95 HIS A N 1
ATOM 729 C CA . HIS A 1 95 ? -0.953 -16.078 -12.562 1 94.75 95 HIS A CA 1
ATOM 730 C C . HIS A 1 95 ? -0.888 -17.234 -13.547 1 94.75 95 HIS A C 1
ATOM 732 O O . HIS A 1 95 ? 0.16 -17.875 -13.703 1 94.75 95 HIS A O 1
ATOM 738 N N . GLN A 1 96 ? -1.99 -17.625 -14.039 1 93.94 96 GLN A N 1
ATOM 739 C CA . GLN A 1 96 ? -2.062 -18.656 -15.062 1 93.94 96 GLN A CA 1
ATOM 740 C C . GLN A 1 96 ? -2.934 -18.219 -16.234 1 93.94 96 GLN A C 1
ATOM 742 O O . GLN A 1 96 ? -3.746 -17.297 -16.094 1 93.94 96 GLN A O 1
ATOM 747 N N . HIS A 1 97 ? -2.572 -18.625 -17.297 1 94.12 97 HIS A N 1
ATOM 748 C CA . HIS A 1 97 ? -3.455 -18.469 -18.453 1 94.12 97 HIS A CA 1
ATOM 749 C C . HIS A 1 97 ? -4.41 -19.656 -18.578 1 94.12 97 HIS A C 1
ATOM 751 O O . HIS A 1 97 ? -4.012 -20.812 -18.359 1 94.12 97 HIS A O 1
ATOM 757 N N . PRO A 1 98 ? -5.625 -19.375 -18.906 1 92.19 98 PRO A N 1
ATOM 758 C CA . PRO A 1 98 ? -6.578 -20.484 -19.047 1 92.19 98 PRO A CA 1
ATOM 759 C C . PRO A 1 98 ? -6.109 -21.531 -20.047 1 92.19 98 PRO A C 1
ATOM 761 O O . PRO A 1 98 ? -6.426 -22.719 -19.906 1 92.19 98 PRO A O 1
ATOM 764 N N . SER A 1 99 ? -5.367 -21.203 -21 1 94.19 99 SER A N 1
ATOM 765 C CA . SER A 1 99 ? -4.867 -22.109 -22.031 1 94.19 99 SER A CA 1
ATOM 766 C C . SER A 1 99 ? -3.818 -23.062 -21.469 1 94.19 99 SER A C 1
ATOM 768 O O . SER A 1 99 ? -3.48 -24.062 -22.109 1 94.19 99 SER A O 1
ATOM 770 N N . GLY A 1 100 ? -3.229 -22.703 -20.328 1 94.75 100 GLY A N 1
ATOM 771 C CA . GLY A 1 100 ? -2.139 -23.484 -19.766 1 94.75 100 GLY A CA 1
ATOM 772 C C . GLY A 1 100 ? -0.771 -23.031 -20.234 1 94.75 100 GLY A C 1
ATOM 773 O O . GLY A 1 100 ? 0.252 -23.516 -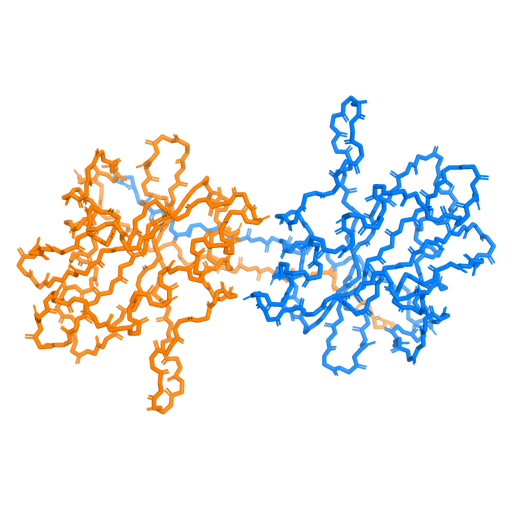19.75 1 94.75 100 GLY A O 1
ATOM 774 N N . ASP A 1 101 ? -0.753 -22.031 -21.188 1 96.69 101 ASP A N 1
ATOM 775 C CA . ASP A 1 101 ? 0.499 -21.469 -21.688 1 96.69 101 ASP A CA 1
ATOM 776 C C . ASP A 1 101 ? 1.221 -20.672 -20.609 1 96.69 101 ASP A C 1
ATOM 778 O O . ASP A 1 101 ? 0.618 -19.812 -19.953 1 96.69 101 ASP A O 1
ATOM 782 N N . ILE A 1 102 ? 2.541 -20.859 -20.438 1 97.88 102 ILE A N 1
ATOM 783 C CA . ILE A 1 102 ? 3.26 -20.203 -19.359 1 97.88 102 ILE A CA 1
ATOM 784 C C . ILE A 1 102 ? 4.211 -19.156 -19.922 1 97.88 102 ILE A C 1
ATOM 786 O O . ILE A 1 102 ? 5.09 -18.656 -19.219 1 97.88 102 ILE A O 1
ATOM 790 N N . THR A 1 103 ? 4.059 -18.891 -21.203 1 97.5 103 THR A N 1
ATOM 791 C CA . THR A 1 103 ? 4.875 -17.859 -21.828 1 97.5 103 THR A CA 1
ATOM 792 C C . THR A 1 103 ? 4.414 -16.469 -21.406 1 97.5 103 THR A C 1
ATOM 794 O O . THR A 1 103 ? 3.227 -16.141 -21.484 1 97.5 103 THR A O 1
ATOM 797 N N . PRO A 1 104 ? 5.301 -15.648 -20.984 1 96.75 104 PRO A N 1
ATOM 798 C CA . PRO A 1 104 ? 4.906 -14.305 -20.547 1 96.75 104 PRO A CA 1
ATOM 799 C C . PRO A 1 104 ? 4.52 -13.398 -21.719 1 96.75 104 PRO A C 1
ATOM 801 O O . PRO A 1 104 ? 5.145 -13.453 -22.781 1 96.75 104 PRO A O 1
ATOM 804 N N . SER A 1 105 ? 3.473 -12.633 -21.484 1 93.75 105 SER A N 1
ATOM 805 C CA . SER A 1 105 ? 3.113 -11.578 -22.438 1 93.75 105 SER A CA 1
ATOM 806 C C . SER A 1 105 ? 3.805 -10.266 -22.094 1 93.75 105 SER A C 1
ATOM 808 O O . SER A 1 105 ? 4.426 -10.148 -21.031 1 93.75 105 SER A O 1
ATOM 810 N N . GLY A 1 106 ? 3.797 -9.281 -23.047 1 94.06 106 GLY A N 1
ATOM 811 C CA . GLY A 1 106 ? 4.289 -7.945 -22.75 1 94.06 106 GLY A CA 1
ATOM 812 C C . GLY A 1 106 ? 3.609 -7.312 -21.547 1 94.06 106 GLY A C 1
ATOM 813 O O . GLY A 1 106 ? 4.254 -6.625 -20.75 1 94.06 106 GLY A O 1
ATOM 814 N N . GLU A 1 107 ? 2.357 -7.602 -21.406 1 92.56 107 GLU A N 1
ATOM 815 C CA . GLU A 1 107 ? 1.585 -7.074 -20.281 1 92.56 107 GLU A CA 1
ATOM 816 C C . GLU A 1 107 ? 2.037 -7.688 -18.969 1 92.56 107 GLU A C 1
ATOM 818 O O . GLU A 1 107 ? 2.088 -7.004 -17.938 1 92.56 107 GLU A O 1
ATOM 823 N N . ASP A 1 108 ? 2.324 -8.977 -19.031 1 93.75 108 ASP A N 1
ATOM 824 C CA . ASP A 1 108 ? 2.832 -9.641 -17.828 1 93.75 108 ASP A CA 1
ATOM 825 C C . ASP A 1 108 ? 4.117 -8.984 -17.344 1 93.75 108 ASP A C 1
ATOM 827 O O . ASP A 1 108 ? 4.281 -8.75 -16.141 1 93.75 108 ASP A O 1
ATOM 831 N N . ILE A 1 109 ? 4.953 -8.703 -18.281 1 96.12 109 ILE A N 1
ATOM 832 C CA . ILE A 1 109 ? 6.246 -8.102 -17.969 1 96.12 109 ILE A CA 1
ATOM 833 C C . ILE A 1 109 ? 6.039 -6.691 -17.422 1 96.12 109 ILE A C 1
ATOM 835 O O . ILE A 1 109 ? 6.645 -6.312 -16.422 1 96.12 109 ILE A O 1
ATOM 839 N N . ALA A 1 110 ? 5.199 -5.988 -18.031 1 94.62 110 ALA A N 1
ATOM 840 C CA . ALA A 1 110 ? 4.926 -4.617 -17.609 1 94.62 110 ALA A CA 1
ATOM 841 C C . ALA A 1 110 ? 4.371 -4.57 -16.203 1 94.62 110 ALA A C 1
ATOM 843 O O . ALA A 1 110 ? 4.816 -3.766 -15.375 1 94.62 110 ALA A O 1
ATOM 844 N N . VAL A 1 111 ? 3.459 -5.457 -15.93 1 93.56 111 VAL A N 1
ATOM 845 C CA . VAL A 1 111 ? 2.84 -5.48 -14.609 1 93.56 111 VAL A CA 1
ATOM 846 C C . VAL A 1 111 ? 3.865 -5.906 -13.562 1 93.56 111 VAL A C 1
ATOM 848 O O . VAL A 1 111 ? 3.895 -5.363 -12.453 1 93.56 111 VAL A O 1
ATOM 851 N N . SER A 1 112 ? 4.672 -6.848 -13.93 1 96.06 112 SER A N 1
ATOM 852 C CA . SER A 1 112 ? 5.711 -7.316 -13.016 1 96.06 112 SER A CA 1
ATOM 853 C C . SER A 1 112 ? 6.664 -6.188 -12.633 1 96.06 112 SER A C 1
ATOM 855 O O . SER A 1 112 ? 7 -6.027 -11.461 1 96.06 112 SER A O 1
ATOM 857 N N . LYS A 1 113 ? 7.004 -5.387 -13.586 1 96.31 113 LYS A N 1
ATOM 858 C CA . LYS A 1 113 ? 7.91 -4.27 -13.336 1 96.31 113 LYS A CA 1
ATOM 859 C C . LYS A 1 113 ? 7.25 -3.219 -12.453 1 96.31 113 LYS A C 1
ATOM 861 O O . LYS A 1 113 ? 7.871 -2.703 -11.523 1 96.31 113 LYS A O 1
ATOM 866 N N . ARG A 1 114 ? 6.043 -2.959 -12.75 1 94.69 114 ARG A N 1
ATOM 867 C CA . ARG A 1 114 ? 5.289 -1.987 -11.961 1 94.69 114 ARG A CA 1
ATOM 868 C C . ARG A 1 114 ? 5.16 -2.439 -10.516 1 94.69 114 ARG A C 1
ATOM 870 O O . ARG A 1 114 ? 5.352 -1.645 -9.586 1 94.69 114 ARG A O 1
ATOM 877 N N . LEU A 1 115 ? 4.852 -3.668 -10.344 1 96.81 115 LEU A N 1
ATOM 878 C CA . LEU A 1 115 ? 4.699 -4.215 -9 1 96.81 115 LEU A CA 1
ATOM 879 C C . LEU A 1 115 ? 6.031 -4.219 -8.258 1 96.81 115 LEU A C 1
ATOM 881 O O . LEU A 1 115 ? 6.086 -3.916 -7.066 1 96.81 115 LEU A O 1
ATOM 885 N N . ALA A 1 116 ? 7.047 -4.582 -8.984 1 97.44 116 ALA A N 1
ATOM 886 C CA . ALA A 1 116 ? 8.375 -4.582 -8.375 1 97.44 116 ALA A CA 1
ATOM 887 C C . ALA A 1 116 ? 8.758 -3.186 -7.895 1 97.44 116 ALA A C 1
ATOM 889 O O . ALA A 1 116 ? 9.273 -3.021 -6.785 1 97.44 116 ALA A O 1
ATOM 890 N N . GLU A 1 117 ? 8.477 -2.213 -8.664 1 96.44 117 GLU A N 1
ATOM 891 C CA . GLU A 1 117 ? 8.781 -0.829 -8.305 1 96.44 117 GLU A CA 1
ATOM 892 C C . GLU A 1 117 ? 7.957 -0.377 -7.105 1 96.44 117 GLU A C 1
ATOM 894 O O . GLU A 1 117 ? 8.5 0.208 -6.164 1 96.44 117 GLU A O 1
ATOM 899 N N . ALA A 1 118 ? 6.711 -0.672 -7.176 1 96.31 118 ALA A N 1
ATOM 900 C CA . ALA A 1 118 ? 5.84 -0.325 -6.059 1 96.31 118 ALA A CA 1
ATOM 901 C C . ALA A 1 118 ? 6.289 -1.017 -4.773 1 96.31 118 ALA A C 1
ATOM 903 O O . ALA A 1 118 ? 6.312 -0.401 -3.705 1 96.31 118 ALA A O 1
ATOM 904 N N . GLY A 1 119 ? 6.633 -2.275 -4.922 1 97.5 119 GLY A N 1
ATOM 905 C CA . GLY A 1 119 ? 7.113 -3.029 -3.771 1 97.5 119 GLY A CA 1
ATOM 906 C C . GLY A 1 119 ? 8.359 -2.434 -3.145 1 97.5 119 GLY A C 1
ATOM 907 O O . GLY A 1 119 ? 8.461 -2.35 -1.918 1 97.5 119 GLY A O 1
ATOM 908 N N . LYS A 1 120 ? 9.227 -1.997 -3.969 1 96.62 120 LYS A N 1
ATOM 909 C CA . LYS A 1 120 ? 10.445 -1.355 -3.486 1 96.62 120 LYS A CA 1
ATOM 910 C C . LYS A 1 120 ? 10.125 -0.082 -2.707 1 96.62 120 LYS A C 1
ATOM 912 O O . LYS A 1 120 ? 10.695 0.158 -1.641 1 96.62 120 LYS A O 1
ATOM 917 N N . MET A 1 121 ? 9.242 0.634 -3.176 1 94.44 121 MET A N 1
ATOM 918 C CA . MET A 1 121 ? 8.859 1.888 -2.531 1 94.44 121 MET A CA 1
ATOM 919 C C . MET A 1 121 ? 8.188 1.627 -1.187 1 94.44 121 MET A C 1
ATOM 921 O O . MET A 1 121 ? 8.352 2.408 -0.246 1 94.44 121 MET A O 1
ATOM 925 N N . LEU A 1 122 ? 7.496 0.512 -1.102 1 95.69 122 LEU A N 1
ATOM 926 C CA . LEU A 1 122 ? 6.738 0.193 0.104 1 95.69 122 LEU A CA 1
ATOM 927 C C . LEU A 1 122 ? 7.582 -0.623 1.076 1 95.69 122 LEU A C 1
ATOM 929 O O . LEU A 1 122 ? 7.184 -0.834 2.225 1 95.69 122 LEU A O 1
ATOM 933 N N . GLY A 1 123 ? 8.727 -1.07 0.627 1 94.69 123 GLY A N 1
ATOM 934 C CA . GLY A 1 123 ? 9.547 -1.949 1.444 1 94.69 123 GLY A CA 1
ATOM 935 C C . GLY A 1 123 ? 9.016 -3.369 1.514 1 94.69 123 GLY A C 1
ATOM 936 O O . GLY A 1 123 ? 9.211 -4.059 2.518 1 94.69 123 GLY A O 1
ATOM 937 N N . ILE A 1 124 ? 8.266 -3.738 0.542 1 97.12 124 ILE A N 1
ATOM 938 C CA . ILE A 1 124 ? 7.754 -5.098 0.399 1 97.12 124 ILE A CA 1
ATOM 939 C C . ILE A 1 124 ? 8.195 -5.676 -0.945 1 97.12 124 ILE A C 1
ATOM 941 O O . ILE A 1 124 ? 7.512 -5.504 -1.956 1 97.12 124 ILE A O 1
ATOM 945 N N . ASP A 1 125 ? 9.18 -6.406 -0.93 1 98 125 ASP A N 1
ATOM 946 C CA . ASP A 1 125 ? 9.781 -6.887 -2.17 1 98 125 ASP A CA 1
ATOM 947 C C . ASP A 1 125 ? 8.883 -7.91 -2.857 1 98 125 ASP A C 1
ATOM 949 O O . ASP A 1 125 ? 8.336 -8.797 -2.203 1 98 125 ASP A O 1
ATOM 953 N N . VAL A 1 126 ? 8.727 -7.719 -4.141 1 98.38 126 VAL A N 1
ATOM 954 C CA . VAL A 1 126 ? 8.18 -8.773 -4.988 1 98.38 126 VAL A CA 1
ATOM 955 C C . VAL A 1 126 ? 9.305 -9.727 -5.406 1 98.38 126 VAL A C 1
ATOM 957 O O . VAL A 1 126 ? 10.094 -9.406 -6.297 1 98.38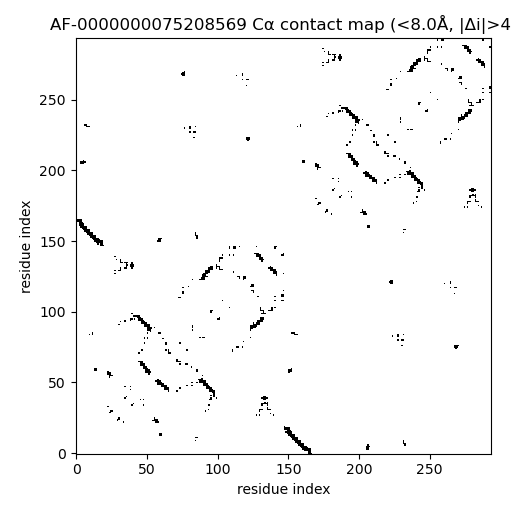 126 VAL A O 1
ATOM 960 N N . LEU A 1 127 ? 9.312 -10.883 -4.859 1 98.31 127 LEU A N 1
ATOM 961 C CA . LEU A 1 127 ? 10.461 -11.766 -5.012 1 98.31 127 LEU A CA 1
ATOM 962 C C . LEU A 1 127 ? 10.477 -12.406 -6.395 1 98.31 127 LEU A C 1
ATOM 964 O O . LEU A 1 127 ? 11.547 -12.719 -6.93 1 98.31 127 LEU A O 1
ATOM 968 N N . ASP A 1 128 ? 9.25 -12.656 -6.887 1 98.56 128 ASP A N 1
ATOM 969 C CA . ASP A 1 128 ? 9.125 -13.281 -8.195 1 98.56 128 ASP A CA 1
ATOM 970 C C . ASP A 1 128 ? 7.703 -13.141 -8.742 1 98.56 128 ASP A C 1
ATOM 972 O O . ASP A 1 128 ? 6.773 -12.844 -7.992 1 98.56 128 ASP A O 1
ATOM 976 N N . HIS A 1 129 ? 7.602 -13.172 -10.008 1 98.38 129 HIS A N 1
ATOM 977 C CA . HIS A 1 129 ? 6.34 -13.375 -10.711 1 98.38 129 HIS A CA 1
ATOM 978 C C . HIS A 1 129 ? 6.34 -14.688 -11.484 1 98.38 129 HIS A C 1
ATOM 980 O O . HIS A 1 129 ? 7.062 -14.836 -12.469 1 98.38 129 HIS A O 1
ATOM 986 N N . LEU A 1 130 ? 5.484 -15.602 -11.055 1 98.5 130 LEU A N 1
ATOM 987 C CA . LEU A 1 130 ? 5.469 -16.938 -11.625 1 98.5 130 LEU A CA 1
ATOM 988 C C . LEU A 1 130 ? 4.23 -17.141 -12.5 1 98.5 130 LEU A C 1
ATOM 990 O O . LEU A 1 130 ? 3.111 -16.859 -12.062 1 98.5 130 LEU A O 1
ATOM 994 N N . ILE A 1 131 ? 4.469 -17.562 -13.68 1 98.06 131 ILE A N 1
ATOM 995 C CA . ILE A 1 131 ? 3.363 -18.047 -14.508 1 98.06 131 ILE A CA 1
ATOM 996 C C . ILE A 1 131 ? 3.281 -19.562 -14.422 1 98.06 131 ILE A C 1
ATOM 998 O O . ILE A 1 131 ? 4.258 -20.266 -14.711 1 98.06 131 ILE A O 1
ATOM 1002 N N . VAL A 1 132 ? 2.098 -20.047 -14.055 1 98.06 132 VAL A N 1
ATOM 1003 C CA . VAL A 1 132 ? 2.014 -21.469 -13.758 1 98.06 132 VAL A CA 1
ATOM 1004 C C . VAL A 1 132 ? 0.869 -22.094 -14.555 1 98.06 132 VAL A C 1
ATOM 1006 O O . VAL A 1 132 ? 0.09 -21.391 -15.195 1 98.06 132 VAL A O 1
ATOM 1009 N N . ASN A 1 133 ? 0.813 -23.422 -14.578 1 97.75 133 ASN A N 1
ATOM 1010 C CA . ASN A 1 133 ? -0.323 -24.172 -15.117 1 97.75 133 ASN A CA 1
ATOM 1011 C C . ASN A 1 133 ? -0.708 -25.344 -14.219 1 97.75 133 ASN A C 1
ATOM 1013 O O . ASN A 1 133 ? -0.175 -25.484 -13.117 1 97.75 133 ASN A O 1
ATOM 1017 N N . ALA A 1 134 ? -1.604 -26.141 -14.656 1 95.25 134 ALA A N 1
ATOM 1018 C CA . ALA A 1 134 ? -2.195 -27.203 -13.852 1 95.25 134 ALA A CA 1
ATOM 1019 C C . ALA A 1 134 ? -1.162 -28.281 -13.508 1 95.25 134 ALA A C 1
ATOM 1021 O O . ALA A 1 134 ? -1.263 -28.938 -12.469 1 95.25 134 ALA A O 1
ATOM 1022 N N . ASN A 1 135 ? -0.154 -28.391 -14.336 1 96 135 ASN A N 1
ATOM 1023 C CA . ASN A 1 135 ? 0.872 -29.406 -14.133 1 96 135 ASN A CA 1
ATOM 1024 C C . ASN A 1 135 ? 2.025 -28.891 -13.281 1 96 135 ASN A C 1
ATOM 1026 O O . ASN A 1 135 ? 3.051 -29.547 -13.141 1 96 135 ASN A O 1
ATOM 1030 N N . ALA A 1 136 ? 1.963 -27.609 -12.836 1 94.19 136 ALA A N 1
ATOM 1031 C CA . ALA A 1 136 ? 2.977 -26.922 -12.039 1 94.19 136 ALA A CA 1
ATOM 1032 C C . ALA A 1 136 ? 4.207 -26.609 -12.875 1 94.19 136 ALA A C 1
ATOM 1034 O O . ALA A 1 136 ? 5.305 -26.422 -12.344 1 94.19 136 ALA A O 1
ATOM 1035 N N . ASP A 1 137 ? 4.016 -26.766 -14.234 1 97.88 137 ASP A N 1
ATOM 1036 C CA . ASP A 1 137 ? 5.016 -26.078 -15.055 1 97.88 137 ASP A CA 1
ATOM 1037 C C . ASP A 1 137 ? 5.016 -24.578 -14.789 1 97.88 137 ASP A C 1
ATOM 1039 O O . ASP A 1 137 ? 3.982 -24 -14.445 1 97.88 137 ASP A O 1
ATOM 1043 N N . TYR A 1 138 ? 6.27 -24.016 -14.953 1 98.5 138 TYR A N 1
ATOM 1044 C CA . TYR A 1 138 ? 6.254 -22.609 -14.594 1 98.5 138 TYR A CA 1
ATOM 1045 C C . TYR A 1 138 ? 7.309 -21.828 -15.375 1 98.5 138 TYR A C 1
ATOM 1047 O O . TYR A 1 138 ? 8.25 -22.406 -15.914 1 98.5 138 TYR A O 1
ATOM 1055 N N . THR A 1 139 ? 7.059 -20.547 -15.469 1 98.62 139 THR A N 1
ATOM 1056 C CA . THR A 1 139 ? 8.031 -19.531 -15.883 1 98.62 139 THR A CA 1
ATOM 1057 C C . THR A 1 139 ? 8.25 -18.5 -14.773 1 98.62 139 THR A C 1
ATOM 1059 O O . THR A 1 139 ? 7.285 -18 -14.195 1 98.62 139 THR A O 1
ATOM 1062 N N . SER A 1 140 ? 9.5 -18.297 -14.43 1 98.62 140 SER A N 1
ATOM 1063 C CA . SER A 1 140 ? 9.883 -17.25 -13.484 1 98.62 140 SER A CA 1
ATOM 1064 C C . SER A 1 140 ? 10.32 -15.984 -14.203 1 98.62 140 SER A C 1
ATOM 1066 O O . SER A 1 140 ? 11.328 -15.984 -14.914 1 98.62 140 SER A O 1
ATOM 1068 N N . LEU A 1 141 ? 9.625 -14.938 -14.031 1 98.25 141 LEU A N 1
ATOM 1069 C CA . LEU A 1 141 ? 10 -13.688 -14.688 1 98.25 141 LEU A CA 1
ATOM 1070 C C . LEU A 1 141 ? 11.266 -13.109 -14.07 1 98.25 141 LEU A C 1
ATOM 1072 O O . LEU A 1 141 ? 12.039 -12.438 -14.758 1 98.25 141 LEU A O 1
ATOM 1076 N N . LYS A 1 142 ? 11.508 -13.391 -12.781 1 97.69 142 LYS A N 1
ATOM 1077 C CA . LYS A 1 142 ? 12.773 -13 -12.164 1 97.69 142 LYS A CA 1
ATOM 1078 C C . LYS A 1 142 ? 13.953 -13.695 -12.852 1 97.69 142 LYS A C 1
ATOM 1080 O O . LYS A 1 142 ? 14.93 -13.039 -13.227 1 97.69 142 LYS A O 1
ATOM 1085 N N . GLU A 1 143 ? 13.812 -14.969 -13.07 1 96.69 143 GLU A N 1
ATOM 1086 C CA . GLU A 1 143 ? 14.883 -15.742 -13.695 1 96.69 143 GLU A CA 1
ATOM 1087 C C . GLU A 1 143 ? 15.117 -15.297 -15.141 1 96.69 143 GLU A C 1
ATOM 1089 O O . GLU A 1 143 ? 16.234 -15.359 -15.641 1 96.69 143 GLU A O 1
ATOM 1094 N N . LYS A 1 144 ? 14.125 -14.836 -15.734 1 96.25 144 LYS A N 1
ATOM 1095 C CA . LYS A 1 144 ? 14.211 -14.383 -17.109 1 96.25 144 LYS A CA 1
ATOM 1096 C C . LYS A 1 144 ? 14.766 -12.969 -17.203 1 96.25 144 LYS A C 1
ATOM 1098 O O . LYS A 1 144 ? 14.961 -12.43 -18.297 1 96.25 144 LYS A O 1
ATOM 1103 N N . GLY A 1 145 ? 14.891 -12.281 -16.047 1 94.5 145 GLY A N 1
ATOM 1104 C CA . GLY A 1 145 ? 15.438 -10.938 -16.016 1 94.5 145 GLY A CA 1
ATOM 1105 C C . GLY A 1 145 ? 14.406 -9.867 -16.312 1 94.5 145 GLY A C 1
ATOM 1106 O O . GLY A 1 145 ? 14.75 -8.773 -16.781 1 94.5 145 GLY A O 1
ATOM 1107 N N . CYS A 1 146 ? 13.156 -10.188 -16.125 1 91.88 146 CYS A N 1
ATOM 1108 C CA . CYS A 1 146 ? 12.078 -9.281 -16.5 1 91.88 146 CYS A CA 1
ATOM 1109 C C . CYS A 1 146 ? 11.602 -8.461 -15.312 1 91.88 146 CYS A C 1
ATOM 1111 O O . CYS A 1 146 ? 10.609 -7.742 -15.406 1 91.88 146 CYS A O 1
ATOM 1113 N N . MET A 1 147 ? 12.273 -8.594 -14.242 1 89.06 147 MET A N 1
ATOM 1114 C CA . MET A 1 147 ? 11.883 -7.809 -13.07 1 89.06 147 MET A CA 1
ATOM 1115 C C . MET A 1 147 ? 13.102 -7.219 -12.375 1 89.06 147 MET A C 1
ATOM 1117 O O . MET A 1 147 ? 14.219 -7.719 -12.539 1 89.06 147 MET A O 1
ATOM 1121 N N . MET B 1 1 ? -2.059 -29.391 13.188 1 24.33 1 MET B N 1
ATOM 1122 C CA . MET B 1 1 ? -2.586 -29.094 11.859 1 24.33 1 MET B CA 1
ATOM 1123 C C . MET B 1 1 ? -2.508 -27.594 11.578 1 24.33 1 MET B C 1
ATOM 1125 O O . MET B 1 1 ? -3.295 -26.812 12.117 1 24.33 1 MET B O 1
ATOM 1129 N N . GLU B 1 2 ? -1.315 -27.125 11.414 1 25.56 2 GLU B N 1
ATOM 1130 C CA . GLU B 1 2 ? -1.055 -25.703 11.633 1 25.56 2 GLU B CA 1
ATOM 1131 C C . GLU B 1 2 ? -1.595 -24.859 10.477 1 25.56 2 GLU B C 1
ATOM 1133 O O . GLU B 1 2 ? -1.274 -25.109 9.312 1 25.56 2 GLU B O 1
ATOM 1138 N N . LYS B 1 3 ? -2.877 -24.531 10.555 1 28.38 3 LYS B N 1
ATOM 1139 C CA . LYS B 1 3 ? -3.779 -23.75 9.711 1 28.38 3 LYS B CA 1
ATOM 1140 C C . LYS B 1 3 ? -3.184 -22.375 9.383 1 28.38 3 LYS B C 1
ATOM 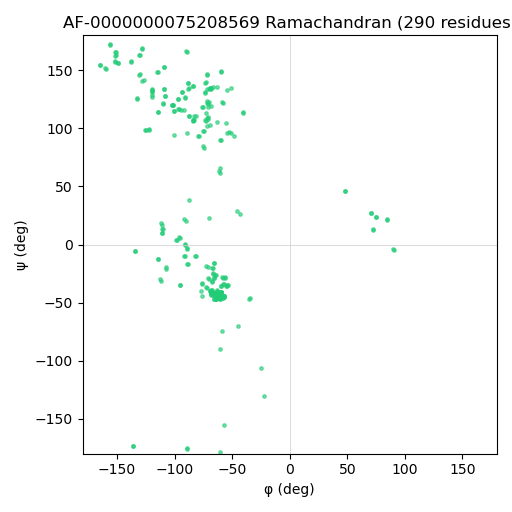1142 O O . LYS B 1 3 ? -2.576 -21.734 10.242 1 28.38 3 LYS B O 1
ATOM 1147 N N . LEU B 1 4 ? -2.586 -22.391 8.227 1 30.91 4 LEU B N 1
ATOM 1148 C CA . LEU B 1 4 ? -2.143 -21.078 7.773 1 30.91 4 LEU B CA 1
ATOM 1149 C C . LEU B 1 4 ? -3.303 -20.094 7.77 1 30.91 4 LEU B C 1
ATOM 1151 O O . LEU B 1 4 ? -4.398 -20.406 7.305 1 30.91 4 LEU B O 1
ATOM 1155 N N . TYR B 1 5 ? -3.404 -19.328 8.844 1 32.19 5 TYR B N 1
ATOM 1156 C CA . TYR B 1 5 ? -4.434 -18.344 9.164 1 32.19 5 TYR B CA 1
ATOM 1157 C C . TYR B 1 5 ? -4.281 -17.094 8.305 1 32.19 5 TYR B C 1
ATOM 1159 O O . TYR B 1 5 ? -3.17 -16.75 7.891 1 32.19 5 TYR B O 1
ATOM 1167 N N . GLU B 1 6 ? -5.289 -17.016 7.512 1 33.91 6 GLU B N 1
ATOM 1168 C CA . GLU B 1 6 ? -5.371 -15.719 6.855 1 33.91 6 GLU B CA 1
ATOM 1169 C C . GLU B 1 6 ? -5.758 -14.625 7.844 1 33.91 6 GLU B C 1
ATOM 1171 O O . GLU B 1 6 ? -5.258 -13.5 7.762 1 33.91 6 GLU B O 1
ATOM 1176 N N . ILE B 1 7 ? -5.621 -14.609 9.18 1 34.22 7 ILE B N 1
ATOM 1177 C CA . ILE B 1 7 ? -6.57 -13.719 9.844 1 34.22 7 ILE B CA 1
ATOM 1178 C C . ILE B 1 7 ? -5.992 -12.312 9.922 1 34.22 7 ILE B C 1
ATOM 1180 O O . ILE B 1 7 ? -6.711 -11.328 9.734 1 34.22 7 ILE B O 1
ATOM 1184 N N . LEU B 1 8 ? -5.379 -11.523 9.375 1 33.69 8 LEU B N 1
ATOM 1185 C CA . LEU B 1 8 ? -4.863 -10.469 10.234 1 33.69 8 LEU B CA 1
ATOM 1186 C C . LEU B 1 8 ? -5.867 -9.32 10.336 1 33.69 8 LEU B C 1
ATOM 1188 O O . LEU B 1 8 ? -6.43 -8.891 9.328 1 33.69 8 LEU B O 1
ATOM 1192 N N . GLN B 1 9 ? -6.625 -9.461 11.453 1 34.19 9 GLN B N 1
ATOM 1193 C CA . GLN B 1 9 ? -7.566 -8.398 11.773 1 34.19 9 GLN B CA 1
ATOM 1194 C C . GLN B 1 9 ? -6.84 -7.086 12.047 1 34.19 9 GLN B C 1
ATOM 1196 O O . GLN B 1 9 ? -5.801 -7.07 12.711 1 34.19 9 GLN B O 1
ATOM 1201 N N . ILE B 1 10 ? -6.824 -6.18 11.266 1 33.88 10 ILE B N 1
ATOM 1202 C CA . ILE B 1 10 ? -6.293 -4.844 11.508 1 33.88 10 ILE B CA 1
ATOM 1203 C C . ILE B 1 10 ? -7.344 -3.994 12.227 1 33.88 10 ILE B C 1
ATOM 1205 O O . ILE B 1 10 ? -8.523 -4.023 11.867 1 33.88 10 ILE B O 1
ATOM 1209 N N . LYS B 1 11 ? -7 -3.803 13.562 1 34.28 11 LYS B N 1
ATOM 1210 C CA . LYS B 1 11 ? -7.848 -2.934 14.367 1 34.28 11 LYS B CA 1
ATOM 1211 C C . LYS B 1 11 ? -7.645 -1.468 14 1 34.28 11 LYS B C 1
ATOM 1213 O O . LYS B 1 11 ? -6.508 -0.997 13.914 1 34.28 11 LYS B O 1
ATOM 1218 N N . GLN B 1 12 ? -8.492 -0.957 13.414 1 39.44 12 GLN B N 1
ATOM 1219 C CA . GLN B 1 12 ? -8.594 0.475 13.156 1 39.44 12 GLN B CA 1
ATOM 1220 C C . GLN B 1 12 ? -8.953 1.242 14.422 1 39.44 12 GLN B C 1
ATOM 1222 O O . GLN B 1 12 ? -9.883 0.866 15.141 1 39.44 12 GLN B O 1
ATOM 1227 N N . VAL B 1 13 ? -7.953 1.859 15.016 1 37.78 13 VAL B N 1
ATOM 1228 C CA . VAL B 1 13 ? -8.344 2.756 16.094 1 37.78 13 VAL B CA 1
ATOM 1229 C C . VAL B 1 13 ? -8.961 4.027 15.523 1 37.78 13 VAL B C 1
ATOM 1231 O O . VAL B 1 13 ? -8.367 4.672 14.656 1 37.78 13 VAL B O 1
ATOM 1234 N N . ILE B 1 14 ? -10.227 4.043 15.492 1 39.28 14 ILE B N 1
ATOM 1235 C CA . ILE B 1 14 ? -10.961 5.219 15.055 1 39.28 14 ILE B CA 1
ATOM 1236 C C . ILE B 1 14 ? -11.016 6.246 16.188 1 39.28 14 ILE B C 1
ATOM 1238 O O . ILE B 1 14 ? -11.508 5.953 17.281 1 39.28 14 ILE B O 1
ATOM 1242 N N . ALA B 1 15 ? -10.016 7.176 16.141 1 42.34 15 ALA B N 1
ATOM 1243 C CA . ALA B 1 15 ? -10.242 8.219 17.125 1 42.34 15 ALA B CA 1
ATOM 1244 C C . ALA B 1 15 ? -11.414 9.109 16.734 1 42.34 15 ALA B C 1
ATOM 1246 O O . ALA B 1 15 ? -11.625 9.383 15.547 1 42.34 15 ALA B O 1
ATOM 1247 N N . GLU B 1 16 ? -12.422 9.141 17.531 1 42.66 16 GLU B N 1
ATOM 1248 C CA . GLU B 1 16 ? -13.633 9.945 17.406 1 42.66 16 GLU B CA 1
ATOM 1249 C C . GLU B 1 16 ? -13.305 11.438 17.391 1 42.66 16 GLU B C 1
ATOM 1251 O O . GLU B 1 16 ? -12.609 11.938 18.281 1 42.66 16 GLU B O 1
ATOM 1256 N N . VAL B 1 17 ? -13.07 11.938 16.078 1 46.88 17 VAL B N 1
ATOM 1257 C CA . VAL B 1 17 ? -12.992 13.398 16.062 1 46.88 17 VAL B CA 1
ATOM 1258 C C . VAL B 1 17 ? -14.359 13.984 16.422 1 46.88 17 VAL B C 1
ATOM 1260 O O . VAL B 1 17 ? -15.398 13.445 16.031 1 46.88 17 VAL B O 1
ATOM 1263 N N . ARG B 1 18 ? -14.406 14.891 17.188 1 45.25 18 ARG B N 1
ATOM 1264 C CA . ARG B 1 18 ? -15.586 15.57 17.719 1 45.25 18 ARG B CA 1
ATOM 1265 C C . ARG B 1 18 ? -16.484 16.062 16.594 1 45.25 18 ARG B C 1
ATOM 1267 O O . ARG B 1 18 ? -16.016 16.359 15.492 1 45.25 18 ARG B O 1
ATOM 1274 N N . GLU B 1 19 ? -17.922 15.898 16.516 1 44.28 19 GLU B N 1
ATOM 1275 C CA . GLU B 1 19 ? -19.109 16.141 15.719 1 44.28 19 GLU B CA 1
ATOM 1276 C C . GLU B 1 19 ? -19 17.469 14.961 1 44.28 19 GLU B C 1
ATOM 1278 O O . GLU B 1 19 ? -19.516 17.594 13.852 1 44.28 19 GLU B O 1
ATOM 1283 N N . GLY B 1 20 ? -18.594 18.578 15.516 1 44.03 20 GLY B N 1
ATOM 1284 C CA . GLY B 1 20 ? -18.922 19.906 15.031 1 44.03 20 GLY B CA 1
ATOM 1285 C C . GLY B 1 20 ? -18.125 20.328 13.82 1 44.03 20 GLY B C 1
ATOM 1286 O O . GLY B 1 20 ? -18.453 21.297 13.141 1 44.03 20 GLY B O 1
ATOM 1287 N N . GLU B 1 21 ? -16.844 20.141 13.531 1 49.5 21 GLU B N 1
ATOM 1288 C CA . GLU B 1 21 ? -15.977 20.75 12.531 1 49.5 21 GLU B CA 1
ATOM 1289 C C . GLU B 1 21 ? -15.93 19.906 11.258 1 49.5 21 GLU B C 1
ATOM 1291 O O . GLU B 1 21 ? -15.945 18.672 11.32 1 49.5 21 GLU B O 1
ATOM 1296 N N . SER B 1 22 ? -16.453 20.578 10.227 1 57.78 22 SER B N 1
ATOM 1297 C CA . SER B 1 22 ? -16.438 20.016 8.883 1 57.78 22 SER B CA 1
ATOM 1298 C C . SER B 1 22 ? -15.109 19.328 8.594 1 57.78 22 SER B C 1
ATOM 1300 O O . SER B 1 22 ? -14.039 19.891 8.844 1 57.78 22 SER B O 1
ATOM 1302 N N . HIS B 1 23 ? -14.93 18.078 8.398 1 81.38 23 HIS B N 1
ATOM 1303 C CA . HIS B 1 23 ? -13.742 17.297 8.078 1 81.38 23 HIS B CA 1
ATOM 1304 C C . HIS B 1 23 ? -13.57 17.141 6.574 1 81.38 23 HIS B C 1
ATOM 1306 O O . HIS B 1 23 ? -12.891 16.219 6.117 1 81.38 23 HIS B O 1
ATOM 1312 N N . ILE B 1 24 ? -14.312 18.219 6.039 1 89.75 24 ILE B N 1
ATOM 1313 C CA . ILE B 1 24 ? -14.117 18.234 4.594 1 89.75 24 ILE B CA 1
ATOM 1314 C C . ILE B 1 24 ? -12.961 19.172 4.242 1 89.75 24 ILE B C 1
ATOM 1316 O O . ILE B 1 24 ? -12.906 20.312 4.715 1 89.75 24 ILE B O 1
ATOM 1320 N N . VAL B 1 25 ? -12.141 18.75 3.516 1 95.25 25 VAL B N 1
ATOM 1321 C CA . VAL B 1 25 ? -10.984 19.547 3.104 1 95.25 25 VAL B CA 1
ATOM 1322 C C . VAL B 1 25 ? -11.219 20.109 1.701 1 95.25 25 VAL B C 1
ATOM 1324 O O . VAL B 1 25 ? -11.273 19.344 0.727 1 95.25 25 VAL B O 1
ATOM 1327 N N . ARG B 1 26 ? -11.312 21.359 1.636 1 95.19 26 ARG B N 1
ATOM 1328 C CA . ARG B 1 26 ? -11.531 22.031 0.353 1 95.19 26 ARG B CA 1
ATOM 1329 C C . ARG B 1 26 ? -10.336 22.891 -0.025 1 95.19 26 ARG B C 1
ATOM 1331 O O . ARG B 1 26 ? -10.242 23.375 -1.155 1 95.19 26 ARG B O 1
ATOM 1338 N N . SER B 1 27 ? -9.5 23.078 0.922 1 96.06 27 SER B N 1
ATOM 1339 C CA . SER B 1 27 ? -8.305 23.906 0.744 1 96.06 27 SER B CA 1
ATOM 1340 C C . SER B 1 27 ? -7.176 23.453 1.66 1 96.06 27 SER B C 1
ATOM 1342 O O . SER B 1 27 ? -7.41 22.734 2.631 1 96.06 27 SER B O 1
ATOM 1344 N N . PRO B 1 28 ? -5.98 23.922 1.255 1 97.12 28 PRO B N 1
ATOM 1345 C CA . PRO B 1 28 ? -4.875 23.594 2.166 1 97.12 28 PRO B CA 1
ATOM 1346 C C . PRO B 1 28 ? -5.117 24.109 3.584 1 97.12 28 PRO B C 1
ATOM 1348 O O . PRO B 1 28 ? -4.73 23.453 4.555 1 97.12 28 PRO B O 1
ATOM 1351 N N . MET B 1 29 ? -5.738 25.188 3.68 1 96.5 29 MET B N 1
ATOM 1352 C CA . MET B 1 29 ? -6.02 25.766 4.988 1 96.5 29 MET B CA 1
ATOM 1353 C C . MET B 1 29 ? -6.926 24.859 5.805 1 96.5 29 MET B C 1
ATOM 1355 O O . MET B 1 29 ? -6.711 24.656 7.004 1 96.5 29 MET B O 1
ATOM 1359 N N . ASP B 1 30 ? -7.926 24.266 5.18 1 95.88 30 ASP B N 1
ATOM 1360 C CA . ASP B 1 30 ? -8.805 23.328 5.871 1 95.88 30 ASP B CA 1
ATOM 1361 C C . ASP B 1 30 ? -8.008 22.156 6.445 1 95.88 30 ASP B C 1
ATOM 1363 O O . ASP B 1 30 ? -8.172 21.797 7.617 1 95.88 30 ASP B O 1
ATOM 1367 N N . GLY B 1 31 ? -7.125 21.641 5.594 1 96.38 31 GLY B N 1
ATOM 1368 C CA . GLY B 1 31 ? -6.281 20.547 6.039 1 96.38 31 GLY B CA 1
ATOM 1369 C C . GLY B 1 31 ? -5.352 20.922 7.176 1 96.38 31 GLY B C 1
ATOM 1370 O O . GLY B 1 31 ? -5.168 20.156 8.117 1 96.38 31 GLY B O 1
ATOM 1371 N N . ALA B 1 32 ? -4.859 22.109 7.047 1 97.06 32 ALA B N 1
ATOM 1372 C CA . ALA B 1 32 ? -3.92 22.594 8.055 1 97.06 32 ALA B CA 1
ATOM 1373 C C . ALA B 1 32 ? -4.605 22.734 9.414 1 97.06 32 ALA B C 1
ATOM 1375 O O . ALA B 1 32 ? -4.023 22.406 10.445 1 97.06 32 ALA B O 1
ATOM 1376 N N . LYS B 1 33 ? -5.777 23.234 9.375 1 95.06 33 LYS B N 1
ATOM 1377 C CA . LYS B 1 33 ? -6.52 23.422 10.617 1 95.06 33 LYS B CA 1
ATOM 1378 C C . LYS B 1 33 ? -6.766 22.078 11.305 1 95.06 33 LYS B C 1
ATOM 1380 O O . LYS B 1 33 ? -6.57 21.953 12.516 1 95.06 33 LYS B O 1
ATOM 1385 N N . ILE B 1 34 ? -7.148 21.156 10.539 1 92.38 34 ILE B N 1
ATOM 1386 C CA . ILE B 1 34 ? -7.398 19.828 11.086 1 92.38 34 ILE B CA 1
ATOM 1387 C C . ILE B 1 34 ? -6.102 19.234 11.633 1 92.38 34 ILE B C 1
ATOM 1389 O O . ILE B 1 34 ? -6.055 18.75 12.766 1 92.38 34 ILE B O 1
ATOM 1393 N N . ALA B 1 35 ? -5.066 19.328 10.859 1 94.19 35 ALA B N 1
ATOM 1394 C CA . ALA B 1 35 ? -3.777 18.766 11.258 1 94.19 35 ALA B CA 1
ATOM 1395 C C . ALA B 1 35 ? -3.275 19.422 12.547 1 94.19 35 ALA B C 1
ATOM 1397 O O . ALA B 1 35 ? -2.799 18.734 13.453 1 94.19 35 ALA B O 1
ATOM 1398 N N . ALA B 1 36 ? -3.359 20.719 12.562 1 94.75 36 ALA B N 1
ATOM 1399 C CA . ALA B 1 36 ? -2.881 21.469 13.727 1 94.75 36 ALA B CA 1
ATOM 1400 C C . ALA B 1 36 ? -3.629 21.047 14.984 1 94.75 36 ALA B C 1
ATOM 1402 O O . ALA B 1 36 ? -3.045 20.984 16.078 1 94.75 36 ALA B O 1
ATOM 1403 N N . ALA B 1 37 ? -4.871 20.75 14.828 1 89.25 37 ALA B N 1
ATOM 1404 C CA . ALA B 1 37 ? -5.672 20.328 15.969 1 89.25 37 ALA B CA 1
ATOM 1405 C C . ALA B 1 37 ? -5.164 19 16.531 1 89.25 37 ALA B C 1
ATOM 1407 O O . ALA B 1 37 ? -5.273 18.734 17.734 1 89.25 37 ALA B O 1
ATOM 1408 N N . PHE B 1 38 ? -4.531 18.188 15.703 1 87.38 38 PHE B N 1
ATOM 1409 C CA . PHE B 1 38 ? -4.102 16.859 16.125 1 87.38 38 PHE B CA 1
ATOM 1410 C C . PHE B 1 38 ? -2.646 16.891 16.578 1 87.38 38 PHE B C 1
ATOM 1412 O O . PHE B 1 38 ? -2.279 16.188 17.531 1 87.38 38 PHE B O 1
ATOM 1419 N N . ILE B 1 39 ? -1.796 17.766 15.883 1 88.88 39 ILE B N 1
ATOM 1420 C CA . ILE B 1 39 ? -0.38 17.531 16.141 1 88.88 39 ILE B CA 1
ATOM 1421 C C . ILE B 1 39 ? 0.321 18.859 16.406 1 88.88 39 ILE B C 1
ATOM 1423 O O . ILE B 1 39 ? 1.51 18.891 16.734 1 88.88 39 ILE B O 1
ATOM 1427 N N . GLY B 1 40 ? -0.336 19.969 16.266 1 92 40 GLY B N 1
ATOM 1428 C CA . GLY B 1 40 ? 0.292 21.281 16.281 1 92 40 GLY B CA 1
ATOM 1429 C C . GLY B 1 40 ? 1.049 21.562 17.562 1 92 40 GLY B C 1
ATOM 1430 O O . GLY B 1 40 ? 2.037 22.297 17.547 1 92 40 GLY B O 1
ATOM 1431 N N . ASP B 1 41 ? 0.608 20.953 18.656 1 90.56 41 ASP B N 1
ATOM 1432 C CA . ASP B 1 41 ? 1.18 21.312 19.953 1 90.56 41 ASP B CA 1
ATOM 1433 C C . ASP B 1 41 ? 2.01 20.172 20.531 1 90.56 41 ASP B C 1
ATOM 1435 O O . ASP B 1 41 ? 2.334 20.156 21.719 1 90.56 41 ASP B O 1
ATOM 1439 N N . GLU B 1 42 ? 2.373 19.25 19.719 1 85.75 42 GLU B N 1
ATOM 1440 C CA . GLU B 1 42 ? 3.188 18.125 20.172 1 85.75 42 GLU B CA 1
ATOM 1441 C C . GLU B 1 42 ? 4.617 18.562 20.469 1 85.75 42 GLU B C 1
ATOM 1443 O O . GLU B 1 42 ? 5.148 19.453 19.812 1 85.75 42 GLU B O 1
ATOM 1448 N N . ASP B 1 43 ? 5.227 17.953 21.438 1 89.88 43 ASP B N 1
ATOM 1449 C CA . ASP B 1 43 ? 6.57 18.312 21.859 1 89.88 43 ASP B CA 1
ATOM 1450 C C . ASP B 1 43 ? 7.629 17.531 21.078 1 89.88 43 ASP B C 1
ATOM 1452 O O . ASP B 1 43 ? 8.828 17.781 21.234 1 89.88 43 ASP B O 1
ATOM 1456 N N . ARG B 1 44 ? 7.203 16.641 20.219 1 88.19 44 ARG B N 1
ATOM 1457 C CA . ARG B 1 44 ? 8.055 15.914 19.281 1 88.19 44 ARG B CA 1
ATOM 1458 C C . ARG B 1 44 ? 7.488 15.961 17.875 1 88.19 44 ARG B C 1
ATOM 1460 O O . ARG B 1 44 ? 6.312 16.281 17.688 1 88.19 44 ARG B O 1
ATOM 1467 N N . GLU B 1 45 ? 8.32 15.664 16.969 1 90.06 45 GLU B N 1
ATOM 1468 C CA . GLU B 1 45 ? 7.84 15.664 15.586 1 90.06 45 GLU B CA 1
ATOM 1469 C C . GLU B 1 45 ? 6.895 14.5 15.328 1 90.06 45 GLU B C 1
ATOM 1471 O O . GLU B 1 45 ? 7.234 13.344 15.602 1 90.06 45 GLU B O 1
ATOM 1476 N N . VAL B 1 46 ? 5.758 14.844 14.914 1 89.25 46 VAL B N 1
ATOM 1477 C CA . VAL B 1 46 ? 4.75 13.844 14.586 1 89.25 46 VAL B CA 1
ATOM 1478 C C . VAL B 1 46 ? 4.352 13.969 13.117 1 89.25 46 VAL B C 1
ATOM 1480 O O . VAL B 1 46 ? 4.172 15.078 12.617 1 89.25 46 VAL B O 1
ATOM 1483 N N . PHE B 1 47 ? 4.332 12.805 12.477 1 92.19 47 PHE B N 1
ATOM 1484 C CA . PHE B 1 47 ? 3.859 12.727 11.094 1 92.19 47 PHE B CA 1
ATOM 1485 C C . PHE B 1 47 ? 2.436 12.188 11.039 1 92.19 47 PHE B C 1
ATOM 1487 O O . PHE B 1 47 ? 2.174 11.07 11.492 1 92.19 47 PHE B O 1
ATOM 1494 N N . LEU B 1 48 ? 1.534 12.984 10.5 1 92.38 48 LEU B N 1
ATOM 1495 C CA . LEU B 1 48 ? 0.109 12.672 10.508 1 92.38 48 LEU B CA 1
ATOM 1496 C C . LEU B 1 48 ? -0.374 12.312 9.109 1 92.38 48 LEU B C 1
ATOM 1498 O O . LEU B 1 48 ? -0.023 12.977 8.133 1 92.38 48 LEU B O 1
ATOM 1502 N N . VAL B 1 49 ? -1.121 11.273 9.016 1 94.81 49 VAL B N 1
ATOM 1503 C CA . VAL B 1 49 ? -1.794 10.875 7.785 1 94.81 49 VAL B CA 1
ATOM 1504 C C . VAL B 1 49 ? -3.299 11.094 7.926 1 94.81 49 VAL B C 1
ATOM 1506 O O . VAL B 1 49 ? -3.926 10.562 8.844 1 94.81 49 VAL B O 1
ATOM 1509 N N . MET B 1 50 ? -3.863 11.883 7.074 1 94.38 50 MET B N 1
ATOM 1510 C CA . MET B 1 50 ? -5.312 12.047 6.996 1 94.38 50 MET B CA 1
ATOM 1511 C C . MET B 1 50 ? -5.883 11.266 5.816 1 94.38 50 MET B C 1
ATOM 1513 O O . MET B 1 50 ? -5.512 11.508 4.668 1 94.38 50 MET B O 1
ATOM 1517 N N . CYS B 1 51 ? -6.738 10.359 6.078 1 93.69 51 CYS B N 1
ATOM 1518 C CA . CYS B 1 51 ? -7.391 9.547 5.059 1 93.69 51 CYS B CA 1
ATOM 1519 C C . CYS B 1 51 ? -8.688 10.195 4.598 1 93.69 51 CYS B C 1
ATOM 1521 O O . CYS B 1 51 ? -9.562 10.5 5.41 1 93.69 51 CYS B O 1
ATOM 1523 N N . LEU B 1 52 ? -8.805 10.367 3.307 1 95.06 52 LEU B N 1
ATOM 1524 C CA . LEU B 1 52 ? -9.969 11.062 2.766 1 95.06 52 LEU B CA 1
ATOM 1525 C C . LEU B 1 52 ? -10.812 10.117 1.916 1 95.06 52 LEU B C 1
ATOM 1527 O O . LEU B 1 52 ? -10.281 9.203 1.279 1 95.06 52 LEU B O 1
ATOM 1531 N N . ASN B 1 53 ? -12.102 10.383 1.937 1 92.06 53 ASN B N 1
ATOM 1532 C CA . ASN B 1 53 ? -12.969 9.703 0.979 1 92.06 53 ASN B CA 1
ATOM 1533 C C . ASN B 1 53 ? -13.086 10.484 -0.327 1 92.06 53 ASN B C 1
ATOM 1535 O O . ASN B 1 53 ? -12.375 11.477 -0.528 1 92.06 53 ASN B O 1
ATOM 1539 N N . THR B 1 54 ? -13.883 10.055 -1.242 1 94.62 54 THR B N 1
ATOM 1540 C CA . THR B 1 54 ? -13.992 10.633 -2.576 1 94.62 54 THR B CA 1
ATOM 1541 C C . THR B 1 54 ? -14.555 12.055 -2.506 1 94.62 54 THR B C 1
ATOM 1543 O O . THR B 1 54 ? -14.406 12.828 -3.455 1 94.62 54 THR B O 1
ATOM 1546 N N . LYS B 1 55 ? -15.133 12.383 -1.392 1 93.12 55 LYS B N 1
ATOM 1547 C CA . LYS B 1 55 ? -15.688 13.719 -1.213 1 93.12 55 LYS B CA 1
ATOM 1548 C C . LYS B 1 55 ? -14.719 14.617 -0.448 1 93.12 55 LYS B C 1
ATOM 1550 O O . LYS B 1 55 ? -15.086 15.719 -0.032 1 93.12 55 LYS B O 1
ATOM 1555 N N . ASN B 1 56 ? -13.539 14.094 -0.14 1 94.38 56 ASN B N 1
ATOM 1556 C CA . ASN B 1 56 ? -12.469 14.805 0.561 1 94.38 56 ASN B CA 1
ATOM 1557 C C . ASN B 1 56 ? -12.82 15.047 2.025 1 94.38 56 ASN B C 1
ATOM 1559 O O . ASN B 1 56 ? -12.438 16.062 2.604 1 94.38 56 ASN B O 1
ATOM 1563 N N . ARG B 1 57 ? -13.641 14.148 2.479 1 92.06 57 ARG B N 1
ATOM 1564 C CA . ARG B 1 57 ? -13.898 14.125 3.914 1 92.06 57 ARG B CA 1
ATOM 1565 C C . ARG B 1 57 ? -12.883 13.258 4.641 1 92.06 57 ARG B C 1
ATOM 1567 O O . ARG B 1 57 ? -12.594 12.141 4.207 1 92.06 57 ARG B O 1
ATOM 1574 N N . VAL B 1 58 ? -12.391 13.812 5.73 1 91.25 58 VAL B N 1
ATOM 1575 C CA . VAL B 1 58 ? -11.469 13.023 6.535 1 91.25 58 VAL B CA 1
ATOM 1576 C C . VAL B 1 58 ? -12.234 11.906 7.242 1 91.25 58 VAL B C 1
ATOM 1578 O O . VAL B 1 58 ? -13.141 12.164 8.039 1 91.25 58 VAL B O 1
ATOM 1581 N N . VAL B 1 59 ? -11.797 10.734 6.941 1 87.44 59 VAL B N 1
ATOM 1582 C CA . VAL B 1 59 ? -12.516 9.594 7.508 1 87.44 59 VAL B CA 1
ATOM 1583 C C . VAL B 1 59 ? -11.68 8.953 8.609 1 87.44 59 VAL B C 1
ATOM 1585 O O . VAL B 1 59 ? -12.195 8.211 9.445 1 87.44 59 VAL B O 1
ATOM 1588 N N . ALA B 1 60 ? -10.367 9.195 8.578 1 87.12 60 ALA B N 1
ATOM 1589 C CA . ALA B 1 60 ? -9.453 8.672 9.586 1 87.12 60 ALA B CA 1
ATOM 1590 C C . ALA B 1 60 ? -8.148 9.469 9.609 1 87.12 60 ALA B C 1
ATOM 1592 O O . ALA B 1 60 ? -7.766 10.078 8.609 1 87.12 60 ALA B O 1
ATOM 1593 N N . VAL B 1 61 ? -7.547 9.492 10.82 1 88.19 61 VAL B N 1
ATOM 1594 C CA . VAL B 1 61 ? -6.219 10.086 10.977 1 88.19 61 VAL B CA 1
ATOM 1595 C C . VAL B 1 61 ? -5.285 9.086 11.648 1 88.19 61 VAL B C 1
ATOM 1597 O O . VAL B 1 61 ? -5.711 8.312 12.516 1 88.19 61 VAL B O 1
ATOM 1600 N N . HIS B 1 62 ? -4.027 9.117 11.148 1 87.31 62 HIS B N 1
ATOM 1601 C CA . HIS B 1 62 ? -3.029 8.203 11.695 1 87.31 62 HIS B CA 1
ATOM 1602 C C . HIS B 1 62 ? -1.723 8.93 12 1 87.31 62 HIS B C 1
ATOM 1604 O O . HIS B 1 62 ? -1.183 9.625 11.141 1 87.31 62 HIS B O 1
ATOM 1610 N N . ARG B 1 63 ? -1.291 8.773 13.273 1 85.81 63 ARG B N 1
ATOM 1611 C CA . ARG B 1 63 ? 0.023 9.289 13.648 1 85.81 63 ARG B CA 1
ATOM 1612 C C . ARG B 1 63 ? 1.111 8.258 13.375 1 85.81 63 ARG B C 1
ATOM 1614 O O . ARG B 1 63 ? 1.059 7.141 13.906 1 85.81 63 ARG B O 1
ATOM 1621 N N . CYS B 1 64 ? 1.905 8.562 12.414 1 82.88 64 CYS B N 1
ATOM 1622 C CA . CYS B 1 64 ? 3.016 7.66 12.141 1 82.88 64 CYS B CA 1
ATOM 1623 C C . CYS B 1 64 ? 4.121 7.816 13.172 1 82.88 64 CYS B C 1
ATOM 1625 O O . CYS B 1 64 ? 4.441 8.938 13.586 1 82.88 64 CYS B O 1
ATOM 1627 N N . HIS B 1 65 ? 4.34 6.637 13.898 1 64.56 65 HIS B N 1
ATOM 1628 C CA . HIS B 1 65 ? 5.371 6.699 14.93 1 64.56 65 HIS B CA 1
ATOM 1629 C C . HIS B 1 65 ? 6.766 6.773 14.32 1 64.56 65 HIS B C 1
ATOM 1631 O O . HIS B 1 65 ? 7.043 6.094 13.328 1 64.56 65 HIS B O 1
ATOM 1637 N N . VAL B 1 66 ? 7.305 7.801 14.438 1 54.44 66 VAL B N 1
ATOM 1638 C CA . VAL B 1 66 ? 8.711 7.953 14.078 1 54.44 66 VAL B CA 1
ATOM 1639 C C . VAL B 1 66 ? 9.57 7.027 14.938 1 54.44 66 VAL B C 1
ATOM 1641 O O . VAL B 1 66 ? 9.57 7.133 16.172 1 54.44 66 VAL B O 1
ATOM 1644 N N . GLY B 1 67 ? 9.32 5.629 14.758 1 43.91 67 GLY B N 1
ATOM 1645 C CA . GLY B 1 67 ? 10.117 4.75 15.602 1 43.91 67 GLY B CA 1
ATOM 1646 C C . GLY B 1 67 ? 11.43 5.375 16.047 1 43.91 67 GLY B C 1
ATOM 1647 O O . GLY B 1 67 ? 11.492 6.012 17.094 1 43.91 67 GLY B O 1
ATOM 1648 N N . ALA B 1 68 ? 12.547 4.723 15.266 1 42.34 68 ALA B N 1
ATOM 1649 C CA . ALA B 1 68 ? 13.867 4.566 15.883 1 42.34 68 ALA B CA 1
ATOM 1650 C C . ALA B 1 68 ? 14.461 5.922 16.25 1 42.34 68 ALA B C 1
ATOM 1652 O O . ALA B 1 68 ? 13.969 6.965 15.82 1 42.34 68 ALA B O 1
ATOM 1653 N N . LEU B 1 69 ? 15.688 5.859 16.797 1 39.69 69 LEU B N 1
ATOM 1654 C CA . LEU B 1 69 ? 16.625 6.797 17.406 1 39.69 69 LEU B CA 1
ATOM 1655 C C . LEU B 1 69 ? 16.734 8.078 16.578 1 39.69 69 LEU B C 1
ATOM 1657 O O . LEU B 1 69 ? 16.766 9.172 17.141 1 39.69 69 LEU B O 1
ATOM 1661 N N . ASN B 1 70 ? 17.375 8.102 15.289 1 40.94 70 ASN B N 1
ATOM 1662 C CA . ASN B 1 70 ? 18 9.289 14.703 1 40.94 70 ASN B CA 1
ATOM 1663 C C . ASN B 1 70 ? 17.234 9.766 13.477 1 40.94 70 ASN B C 1
ATOM 1665 O O . ASN B 1 70 ? 17.562 10.805 12.898 1 40.94 70 ASN B O 1
ATOM 1669 N N . SER B 1 71 ? 16.516 9.078 12.609 1 46.41 71 SER B N 1
ATOM 1670 C CA . SER B 1 71 ? 16.047 9.773 11.414 1 46.41 71 SER B CA 1
ATOM 1671 C C . SER B 1 71 ? 14.531 9.641 11.258 1 46.41 71 SER B C 1
ATOM 1673 O O . SER B 1 71 ? 13.977 8.547 11.422 1 46.41 71 SER B O 1
ATOM 1675 N N . SER B 1 72 ? 13.703 10.633 11.656 1 50.59 72 SER B N 1
ATOM 1676 C CA . SER B 1 72 ? 12.258 10.812 11.562 1 50.59 72 SER B CA 1
ATOM 1677 C C . SER B 1 72 ? 11.75 10.453 10.172 1 50.59 72 SER B C 1
ATOM 1679 O O . SER B 1 72 ? 10.766 11.016 9.695 1 50.59 72 SER B O 1
ATOM 1681 N N . ILE B 1 73 ? 12.477 9.477 9.43 1 65.62 73 ILE B N 1
ATOM 1682 C CA . ILE B 1 73 ? 12 9.383 8.055 1 65.62 73 ILE B CA 1
ATOM 1683 C C . ILE B 1 73 ? 10.75 8.5 8 1 65.62 73 ILE B C 1
ATOM 1685 O O . ILE B 1 73 ? 10.719 7.422 8.609 1 65.62 73 ILE B O 1
ATOM 1689 N N . VAL B 1 74 ? 9.57 9.008 7.738 1 86.12 74 VAL B N 1
ATOM 1690 C CA . VAL B 1 74 ? 8.312 8.289 7.531 1 86.12 74 VAL B CA 1
ATOM 1691 C C . VAL B 1 74 ? 8.461 7.324 6.355 1 86.12 74 VAL B C 1
ATOM 1693 O O . VAL B 1 74 ? 8.953 7.707 5.289 1 86.12 74 VAL B O 1
ATOM 1696 N N . HIS B 1 75 ? 8.219 6.066 6.652 1 89.25 75 HIS B N 1
ATOM 1697 C CA . HIS B 1 75 ? 8.281 5.062 5.598 1 89.25 75 HIS B CA 1
ATOM 1698 C C . HIS B 1 75 ? 6.961 4.984 4.836 1 89.25 75 HIS B C 1
ATOM 1700 O O . HIS B 1 75 ? 5.887 4.977 5.441 1 89.25 75 HIS B O 1
ATOM 1706 N N . PRO B 1 76 ? 7.066 4.91 3.529 1 94.81 76 PRO B N 1
ATOM 1707 C CA . PRO B 1 76 ? 5.852 4.805 2.719 1 94.81 76 PRO B CA 1
ATOM 1708 C C . PRO B 1 76 ? 4.957 3.641 3.146 1 94.81 76 PRO B C 1
ATOM 1710 O O . PRO B 1 76 ? 3.73 3.764 3.139 1 94.81 76 PRO B O 1
ATOM 1713 N N . ARG B 1 77 ? 5.559 2.57 3.564 1 91.44 77 ARG B N 1
ATOM 1714 C CA . ARG B 1 77 ? 4.789 1.407 3.994 1 91.44 77 ARG B CA 1
ATOM 1715 C C . ARG B 1 77 ? 3.824 1.773 5.113 1 91.44 77 ARG B C 1
ATOM 1717 O O . ARG B 1 77 ? 2.654 1.385 5.086 1 91.44 77 ARG B O 1
ATOM 1724 N N . GLU B 1 78 ? 4.293 2.527 6.062 1 89.06 78 GLU B N 1
ATOM 1725 C CA . GLU B 1 78 ? 3.469 2.92 7.199 1 89.06 78 GLU B CA 1
ATOM 1726 C C . GLU B 1 78 ? 2.357 3.877 6.773 1 89.06 78 GLU B C 1
ATOM 1728 O O . GLU B 1 78 ? 1.214 3.74 7.211 1 89.06 78 GLU B O 1
ATOM 1733 N N . VAL B 1 79 ? 2.68 4.758 5.965 1 93.62 79 VAL B N 1
ATOM 1734 C CA . VAL B 1 79 ? 1.733 5.766 5.496 1 93.62 79 VAL B CA 1
ATOM 1735 C C . VAL B 1 79 ? 0.609 5.094 4.711 1 93.62 79 VAL B C 1
ATOM 1737 O O . VAL B 1 79 ? -0.571 5.316 4.988 1 93.62 79 VAL B O 1
ATOM 1740 N N . PHE B 1 80 ? 1.012 4.184 3.881 1 94.5 80 PHE B N 1
ATOM 1741 C CA . PHE B 1 80 ? -0.012 3.643 2.994 1 94.5 80 PHE B CA 1
ATOM 1742 C C . PHE B 1 80 ? -0.717 2.457 3.643 1 94.5 80 PHE B C 1
ATOM 1744 O O . PHE B 1 80 ? -1.805 2.064 3.213 1 94.5 80 PHE B O 1
ATOM 1751 N N . LYS B 1 81 ? -0.119 1.922 4.641 1 90.25 81 LYS B N 1
ATOM 1752 C CA . LYS B 1 81 ? -0.876 0.99 5.469 1 90.25 81 LYS B CA 1
ATOM 1753 C C . LYS B 1 81 ? -2.131 1.65 6.031 1 90.25 81 LYS B C 1
ATOM 1755 O O . LYS B 1 81 ? -3.225 1.088 5.953 1 90.25 81 LYS B O 1
ATOM 1760 N N . ALA B 1 82 ? -1.949 2.834 6.512 1 88.75 82 ALA B N 1
ATOM 1761 C CA . ALA B 1 82 ? -3.078 3.586 7.047 1 88.75 82 ALA B CA 1
ATOM 1762 C C . ALA B 1 82 ? -4.109 3.877 5.961 1 88.75 82 ALA B C 1
ATOM 1764 O O . ALA B 1 82 ? -5.312 3.713 6.18 1 88.75 82 ALA B O 1
ATOM 1765 N N . ALA B 1 83 ? -3.631 4.266 4.82 1 93 83 ALA B N 1
ATOM 1766 C CA . ALA B 1 83 ? -4.516 4.621 3.713 1 93 83 ALA B CA 1
ATOM 1767 C C . ALA B 1 83 ? -5.316 3.408 3.242 1 93 83 ALA B C 1
ATOM 1769 O O . ALA B 1 83 ? -6.531 3.494 3.047 1 93 83 ALA B O 1
ATOM 1770 N N . ILE B 1 84 ? -4.629 2.303 3.07 1 89.44 84 ILE B N 1
ATOM 1771 C CA . ILE B 1 84 ? -5.234 1.087 2.537 1 89.44 84 ILE B CA 1
ATOM 1772 C C . ILE B 1 84 ? -6.215 0.51 3.555 1 89.44 84 ILE B C 1
ATOM 1774 O O . ILE B 1 84 ? -7.332 0.127 3.199 1 89.44 84 ILE B O 1
ATOM 1778 N N . LEU B 1 85 ? -5.859 0.548 4.785 1 84.88 85 LEU B N 1
ATOM 1779 C CA . LEU B 1 85 ? -6.695 -0.015 5.836 1 84.88 85 LEU B CA 1
ATOM 1780 C C . LEU B 1 85 ? -7.988 0.781 5.988 1 84.88 85 LEU B C 1
ATOM 1782 O O . LEU B 1 85 ? -9 0.245 6.441 1 84.88 85 LEU B O 1
ATOM 1786 N N . ASN B 1 86 ? -7.949 1.997 5.508 1 84.94 86 ASN B N 1
ATOM 1787 C CA . ASN B 1 86 ? -9.125 2.85 5.645 1 84.94 86 ASN B CA 1
ATOM 1788 C C . ASN B 1 86 ? -9.797 3.102 4.301 1 84.94 86 ASN B C 1
ATOM 1790 O O . ASN B 1 86 ? -10.586 4.035 4.16 1 84.94 86 ASN B O 1
ATOM 1794 N N . ASN B 1 87 ? -9.406 2.34 3.357 1 86.75 87 ASN B N 1
ATOM 1795 C CA . ASN B 1 87 ? -9.961 2.459 2.016 1 86.75 87 ASN B CA 1
ATOM 1796 C C . ASN B 1 87 ? -9.977 3.908 1.54 1 86.75 87 ASN B C 1
ATOM 1798 O O . ASN B 1 87 ? -10.977 4.379 0.997 1 86.75 87 ASN B O 1
ATOM 1802 N N . SER B 1 88 ? -8.891 4.547 1.743 1 92.44 88 SER B N 1
ATOM 1803 C CA . SER B 1 88 ? -8.789 5.961 1.395 1 92.44 88 SER B CA 1
ATOM 1804 C C . SER B 1 88 ? -8.82 6.16 -0.117 1 92.44 88 SER B C 1
ATOM 1806 O O . SER B 1 88 ? -8.18 5.414 -0.859 1 92.44 88 SER B O 1
ATOM 1808 N N . ALA B 1 89 ? -9.625 7.152 -0.523 1 95.94 89 ALA B N 1
ATOM 1809 C CA . ALA B 1 89 ? -9.539 7.602 -1.91 1 95.94 89 ALA B CA 1
ATOM 1810 C C . ALA B 1 89 ? -8.25 8.383 -2.148 1 95.94 89 ALA B C 1
ATOM 1812 O O . ALA B 1 89 ? -7.609 8.242 -3.193 1 95.94 89 ALA B O 1
ATOM 1813 N N . SER B 1 90 ? -7.84 9.148 -1.215 1 97.94 90 SER B N 1
ATOM 1814 C CA . SER B 1 90 ? -6.625 9.953 -1.183 1 97.94 90 SER B CA 1
ATOM 1815 C C . SER B 1 90 ? -6.195 10.25 0.251 1 97.94 90 SER B C 1
ATOM 1817 O O . SER B 1 90 ? -6.895 9.891 1.2 1 97.94 90 SER B O 1
ATOM 1819 N N . ILE B 1 91 ? -4.992 10.844 0.323 1 97.62 91 ILE B N 1
ATOM 1820 C CA . ILE B 1 91 ? -4.535 11.188 1.667 1 97.62 91 ILE B CA 1
ATOM 1821 C C . ILE B 1 91 ? -3.893 12.57 1.656 1 97.62 91 ILE B C 1
ATOM 1823 O O . ILE B 1 91 ? -3.5 13.07 0.6 1 97.62 91 ILE B O 1
ATOM 1827 N N . ILE B 1 92 ? -3.861 13.188 2.797 1 98.25 92 ILE B N 1
ATOM 1828 C CA . ILE B 1 92 ? -3.039 14.352 3.105 1 98.25 92 ILE B CA 1
ATOM 1829 C C . ILE B 1 92 ? -2.09 14.031 4.258 1 98.25 92 ILE B C 1
ATOM 1831 O O . ILE B 1 92 ? -2.496 13.422 5.25 1 98.25 92 ILE B O 1
ATOM 1835 N N . VAL B 1 93 ? -0.851 14.391 3.998 1 97.38 93 VAL B N 1
ATOM 1836 C CA . VAL B 1 93 ? 0.101 14.18 5.082 1 97.38 93 VAL B CA 1
ATOM 1837 C C . VAL B 1 93 ? 0.525 15.523 5.672 1 97.38 93 VAL B C 1
ATOM 1839 O O . VAL B 1 93 ? 0.453 16.547 4.996 1 97.38 93 VAL B O 1
ATOM 1842 N N . SER B 1 94 ? 0.888 15.453 6.93 1 96.56 94 SER B N 1
ATOM 1843 C CA . SER B 1 94 ? 1.335 16.656 7.629 1 96.56 94 SER B CA 1
ATOM 1844 C C . SER B 1 94 ? 2.365 16.312 8.703 1 96.56 94 SER B C 1
ATOM 1846 O O . SER B 1 94 ? 2.432 15.18 9.172 1 96.56 94 SER B O 1
ATOM 1848 N N . HIS B 1 95 ? 3.133 17.266 9.016 1 94.88 95 HIS B N 1
ATOM 1849 C CA . HIS B 1 95 ? 3.975 17.156 10.203 1 94.88 95 HIS B CA 1
ATOM 1850 C C . HIS B 1 95 ? 4.254 18.516 10.805 1 94.88 95 HIS B C 1
ATOM 1852 O O . HIS B 1 95 ? 3.854 19.547 10.25 1 94.88 95 HIS B O 1
ATOM 1858 N N . GLN B 1 96 ? 4.734 18.547 11.977 1 94 96 GLN B N 1
ATOM 1859 C CA . GLN B 1 96 ? 5.148 19.781 12.633 1 94 96 GLN B CA 1
ATOM 1860 C C . GLN B 1 96 ? 6.551 19.656 13.219 1 94 96 GLN B C 1
ATOM 1862 O O . GLN B 1 96 ? 7.035 18.531 13.438 1 94 96 GLN B O 1
ATOM 1867 N N . HIS B 1 97 ? 7.176 20.656 13.195 1 94.19 97 HIS B N 1
ATOM 1868 C CA . HIS B 1 97 ? 8.43 20.734 13.938 1 94.19 97 HIS B CA 1
ATOM 1869 C C . HIS B 1 97 ? 8.188 21.188 15.375 1 94.19 97 HIS B C 1
ATOM 1871 O O . HIS B 1 97 ? 7.383 22.094 15.609 1 94.19 97 HIS B O 1
ATOM 1877 N N . PRO B 1 98 ? 8.875 20.578 16.266 1 92.31 98 PRO B N 1
ATOM 1878 C CA . PRO B 1 98 ? 8.695 21 17.656 1 92.31 98 PRO B CA 1
ATOM 1879 C C . PRO B 1 98 ? 8.953 22.484 17.875 1 92.31 98 PRO B C 1
ATOM 1881 O O . PRO B 1 98 ? 8.336 23.109 18.75 1 92.31 98 PRO B O 1
ATOM 1884 N N . SER B 1 99 ? 9.75 23.094 17.125 1 94.25 99 SER B N 1
ATOM 1885 C CA . SER B 1 99 ? 10.094 24.516 17.234 1 94.25 99 SER B CA 1
ATOM 1886 C C . SER B 1 99 ? 8.938 25.406 16.781 1 94.25 99 SER B C 1
ATOM 1888 O O . SER B 1 99 ? 8.93 26.609 17.062 1 94.25 99 SER B O 1
ATOM 1890 N N . GLY B 1 100 ? 7.996 24.844 16.031 1 94.75 100 GLY B N 1
ATOM 1891 C CA . GLY B 1 100 ? 6.902 25.609 15.469 1 94.75 100 GLY B CA 1
ATOM 1892 C C . GLY B 1 100 ? 7.215 26.172 14.102 1 94.75 100 GLY B C 1
ATOM 1893 O O . GLY B 1 100 ? 6.348 26.75 13.445 1 94.75 100 GLY B O 1
ATOM 1894 N N . ASP B 1 101 ? 8.484 25.953 13.625 1 96.69 101 ASP B N 1
ATOM 1895 C CA . ASP B 1 101 ? 8.898 26.406 12.297 1 96.69 101 ASP B CA 1
ATOM 1896 C C . ASP B 1 101 ? 8.195 25.609 11.203 1 96.69 101 ASP B C 1
ATOM 1898 O O . ASP B 1 101 ? 8.172 24.375 11.242 1 96.69 101 ASP B O 1
ATOM 1902 N N . ILE B 1 102 ? 7.676 26.281 10.172 1 97.88 102 ILE B N 1
ATOM 1903 C CA . ILE B 1 102 ? 6.895 25.594 9.156 1 97.88 102 ILE B CA 1
ATOM 1904 C C . ILE B 1 102 ? 7.664 25.578 7.836 1 97.88 102 ILE B C 1
ATOM 1906 O O . ILE B 1 102 ? 7.098 25.266 6.781 1 97.88 102 ILE B O 1
ATOM 1910 N N . THR B 1 103 ? 8.906 25.969 7.902 1 97.5 103 THR B N 1
ATOM 1911 C CA . THR B 1 103 ? 9.75 25.938 6.711 1 97.5 103 THR B CA 1
ATOM 1912 C C . THR B 1 103 ? 10.141 24.5 6.359 1 97.5 103 THR B C 1
ATOM 1914 O O . THR B 1 103 ? 10.625 23.75 7.211 1 97.5 103 THR B O 1
ATOM 1917 N N . PRO B 1 104 ? 9.984 24.125 5.148 1 96.81 104 PRO B N 1
ATOM 1918 C CA . PRO B 1 104 ? 10.328 22.75 4.762 1 96.81 104 PRO B CA 1
ATOM 1919 C C . PRO B 1 104 ? 11.836 22.516 4.695 1 96.81 104 PRO B C 1
ATOM 1921 O O . PRO B 1 104 ? 12.578 23.391 4.254 1 96.81 104 PRO B O 1
ATOM 1924 N N . SER B 1 105 ? 12.234 21.375 5.184 1 93.88 105 SER B N 1
ATOM 1925 C CA . SER B 1 105 ? 13.617 20.938 5 1 93.88 105 SER B CA 1
ATOM 1926 C C . SER B 1 105 ? 13.781 20.141 3.711 1 93.88 105 SER B C 1
ATOM 1928 O O . SER B 1 105 ? 12.797 19.797 3.053 1 93.88 105 SER B O 1
ATOM 1930 N N . GLY B 1 106 ? 15.047 19.922 3.262 1 94 106 GLY B N 1
ATOM 1931 C CA . GLY B 1 106 ? 15.305 19.031 2.133 1 94 106 GLY B CA 1
ATOM 1932 C C . GLY B 1 106 ? 14.727 17.641 2.312 1 94 106 GLY B C 1
ATOM 1933 O O . GLY B 1 106 ? 14.227 17.047 1.36 1 94 106 GLY B O 1
ATOM 1934 N N . GLU B 1 107 ? 14.758 17.188 3.527 1 92.69 107 GLU B N 1
ATOM 1935 C CA . GLU B 1 107 ? 14.219 15.875 3.846 1 92.69 107 GLU B CA 1
ATOM 1936 C C . GLU B 1 107 ? 12.703 15.844 3.695 1 92.69 107 GLU B C 1
ATOM 1938 O O . GLU B 1 107 ? 12.141 14.852 3.236 1 92.69 107 GLU B O 1
ATOM 1943 N N . ASP B 1 108 ? 12.086 16.922 4.137 1 93.81 108 ASP B N 1
ATOM 1944 C CA . ASP B 1 108 ? 10.641 17.031 3.975 1 93.81 108 ASP B CA 1
ATOM 1945 C C . ASP B 1 108 ? 10.242 16.906 2.506 1 93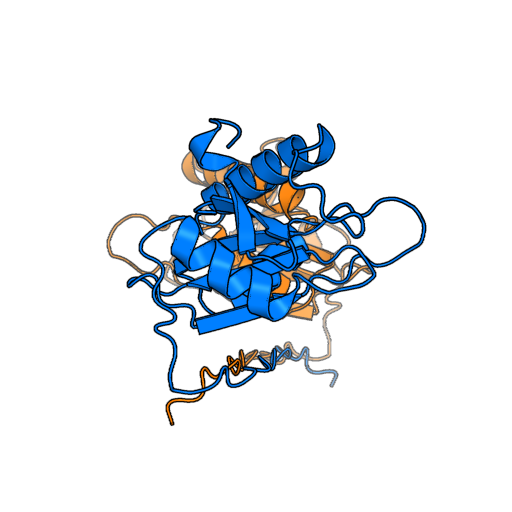.81 108 ASP B C 1
ATOM 1947 O O . ASP B 1 108 ? 9.297 16.203 2.168 1 93.81 108 ASP B O 1
ATOM 1951 N N . ILE B 1 109 ? 11 17.594 1.698 1 96.12 109 ILE B N 1
ATOM 1952 C CA . ILE B 1 109 ? 10.719 17.609 0.266 1 96.12 109 ILE B CA 1
ATOM 1953 C C . ILE B 1 109 ? 10.961 16.219 -0.321 1 96.12 109 ILE B C 1
ATOM 1955 O O . ILE B 1 109 ? 10.148 15.719 -1.098 1 96.12 109 ILE B O 1
ATOM 1959 N N . ALA B 1 110 ? 11.992 15.641 0.071 1 94.62 110 ALA B N 1
ATOM 1960 C CA . ALA B 1 110 ? 12.344 14.312 -0.433 1 94.62 110 ALA B CA 1
ATOM 1961 C C . ALA B 1 110 ? 11.266 13.289 -0.07 1 94.62 110 ALA B C 1
ATOM 1963 O O . ALA B 1 110 ? 10.844 12.5 -0.917 1 94.62 110 ALA B O 1
ATOM 1964 N N . VAL B 1 111 ? 10.828 13.352 1.146 1 93.56 111 VAL B N 1
ATOM 1965 C CA . VAL B 1 111 ? 9.828 12.398 1.605 1 93.56 111 VAL B CA 1
ATOM 1966 C C . VAL B 1 111 ? 8.508 12.648 0.884 1 93.56 111 VAL B C 1
ATOM 1968 O O . VAL B 1 111 ? 7.805 11.703 0.511 1 93.56 111 VAL B O 1
ATOM 1971 N N . SER B 1 112 ? 8.203 13.898 0.708 1 96.06 112 SER B N 1
ATOM 1972 C CA . SER B 1 112 ? 6.973 14.25 0.009 1 96.06 112 SER B CA 1
ATOM 1973 C C . SER B 1 112 ? 6.961 13.695 -1.41 1 96.06 112 SER B C 1
ATOM 1975 O O . SER B 1 112 ? 5.957 13.133 -1.853 1 96.06 112 SER B O 1
ATOM 1977 N N . LYS B 1 113 ? 8.078 13.773 -2.064 1 96.25 113 LYS B N 1
ATOM 1978 C CA . LYS B 1 113 ? 8.18 13.266 -3.43 1 96.25 113 LYS B CA 1
ATOM 1979 C C . LYS B 1 113 ? 8.062 11.75 -3.463 1 96.25 113 LYS B C 1
ATOM 1981 O O . LYS B 1 113 ? 7.371 11.188 -4.316 1 96.25 113 LYS B O 1
ATOM 1986 N N . ARG B 1 114 ? 8.711 11.148 -2.559 1 94.75 114 ARG B N 1
ATOM 1987 C CA . ARG B 1 114 ? 8.664 9.688 -2.463 1 94.75 114 ARG B CA 1
ATOM 1988 C C . ARG B 1 114 ? 7.238 9.203 -2.207 1 94.75 114 ARG B C 1
ATOM 1990 O O . ARG B 1 114 ? 6.781 8.25 -2.84 1 94.75 114 ARG B O 1
ATOM 1997 N N . LEU B 1 115 ? 6.59 9.852 -1.314 1 96.81 115 LEU B N 1
ATOM 1998 C CA . LEU B 1 115 ? 5.219 9.477 -0.984 1 96.81 115 LEU B CA 1
ATOM 1999 C C . LEU B 1 115 ? 4.289 9.727 -2.166 1 96.81 115 LEU B C 1
ATOM 2001 O O . LEU B 1 115 ? 3.4 8.922 -2.441 1 96.81 115 LEU B O 1
ATOM 2005 N N . ALA B 1 116 ? 4.516 10.844 -2.795 1 97.44 116 ALA B N 1
ATOM 2006 C CA . ALA B 1 116 ? 3.695 11.148 -3.961 1 97.44 116 ALA B CA 1
ATOM 2007 C C . ALA B 1 116 ? 3.855 10.086 -5.043 1 97.44 116 ALA B C 1
ATOM 2009 O O . ALA B 1 116 ? 2.869 9.641 -5.637 1 97.44 116 ALA B O 1
ATOM 2010 N N . GLU B 1 117 ? 5.023 9.648 -5.266 1 96.38 117 GLU B N 1
ATOM 2011 C CA . GLU B 1 117 ? 5.301 8.617 -6.266 1 96.38 117 GLU B CA 1
ATOM 2012 C C . GLU B 1 117 ? 4.672 7.289 -5.871 1 96.38 117 GLU B C 1
ATOM 2014 O O . GLU B 1 117 ? 4.02 6.637 -6.688 1 96.38 117 GLU B O 1
ATOM 2019 N N . ALA B 1 118 ? 4.871 6.953 -4.648 1 96.38 118 ALA B N 1
ATOM 2020 C CA . ALA B 1 118 ? 4.277 5.715 -4.148 1 96.38 118 ALA B CA 1
ATOM 2021 C C . ALA B 1 118 ? 2.754 5.758 -4.254 1 96.38 118 ALA B C 1
ATOM 2023 O O . ALA B 1 118 ? 2.125 4.777 -4.656 1 96.38 118 ALA B O 1
ATOM 2024 N N . GLY B 1 119 ? 2.213 6.898 -3.881 1 97.5 119 GLY B N 1
ATOM 2025 C CA . GLY B 1 119 ? 0.771 7.066 -3.967 1 97.5 119 GLY B CA 1
ATOM 2026 C C . GLY B 1 119 ? 0.234 6.902 -5.379 1 97.5 119 GLY B C 1
ATOM 2027 O O . GLY B 1 119 ? -0.794 6.254 -5.586 1 97.5 119 GLY B O 1
ATOM 2028 N N . LYS B 1 120 ? 0.952 7.434 -6.297 1 96.62 120 LYS B N 1
ATOM 2029 C CA . LYS B 1 120 ? 0.564 7.301 -7.695 1 96.62 120 LYS B CA 1
ATOM 2030 C C . LYS B 1 120 ? 0.57 5.836 -8.133 1 96.62 120 LYS B C 1
ATOM 2032 O O . LYS B 1 120 ? -0.357 5.379 -8.805 1 96.62 120 LYS B O 1
ATOM 2037 N N . MET B 1 121 ? 1.508 5.145 -7.719 1 94.44 121 MET B N 1
ATOM 2038 C CA . MET B 1 121 ? 1.628 3.736 -8.086 1 94.44 121 MET B CA 1
ATOM 2039 C C . MET B 1 121 ? 0.507 2.914 -7.457 1 94.44 121 MET B C 1
ATOM 2041 O O . MET B 1 121 ? 0.031 1.947 -8.055 1 94.44 121 MET B O 1
ATOM 2045 N N . LEU B 1 122 ? 0.072 3.336 -6.281 1 95.62 122 LEU B N 1
ATOM 2046 C CA . LEU B 1 122 ? -0.938 2.588 -5.543 1 95.62 122 LEU B CA 1
ATOM 2047 C C . LEU B 1 122 ? -2.342 3.066 -5.898 1 95.62 122 LEU B C 1
ATOM 2049 O O . LEU B 1 122 ? -3.332 2.439 -5.516 1 95.62 122 LEU B O 1
ATOM 2053 N N . GLY B 1 123 ? -2.418 4.156 -6.621 1 94.69 123 GLY B N 1
ATOM 2054 C CA . GLY B 1 123 ? -3.713 4.75 -6.918 1 94.69 123 GLY B CA 1
ATOM 2055 C C . GLY B 1 123 ? -4.32 5.484 -5.738 1 94.69 123 GLY B C 1
ATOM 2056 O O . GLY B 1 123 ? -5.543 5.551 -5.605 1 94.69 123 GLY B O 1
ATOM 2057 N N . ILE B 1 124 ? -3.488 5.891 -4.848 1 97.12 124 ILE B N 1
ATOM 2058 C CA . ILE B 1 124 ? -3.891 6.699 -3.701 1 97.12 124 ILE B CA 1
ATOM 2059 C C . ILE B 1 124 ? -3.109 8.016 -3.699 1 97.12 124 ILE B C 1
ATOM 2061 O O . ILE B 1 124 ? -2.01 8.086 -3.145 1 97.12 124 ILE B O 1
ATOM 2065 N N . ASP B 1 125 ? -3.686 9 -4.148 1 97.94 125 ASP B N 1
ATOM 2066 C CA . ASP B 1 125 ? -2.984 10.266 -4.34 1 97.94 125 ASP B CA 1
ATOM 2067 C C . ASP B 1 125 ? -2.682 10.93 -3 1 97.94 125 ASP B C 1
ATOM 2069 O O . ASP B 1 125 ? -3.535 10.969 -2.111 1 97.94 125 ASP B O 1
ATOM 2073 N N . VAL B 1 126 ? -1.464 11.375 -2.891 1 98.38 126 VAL B N 1
ATOM 2074 C CA . VAL B 1 126 ? -1.116 12.312 -1.827 1 98.38 126 VAL B CA 1
ATOM 2075 C C . VAL B 1 126 ? -1.452 13.734 -2.266 1 98.38 126 VAL B C 1
ATOM 2077 O O . VAL B 1 126 ? -0.717 14.336 -3.049 1 98.38 126 VAL B O 1
ATOM 2080 N N . LEU B 1 127 ? -2.465 14.297 -1.72 1 98.31 127 LEU B N 1
ATOM 2081 C CA . LEU B 1 127 ? -3.006 15.547 -2.236 1 98.31 127 LEU B CA 1
ATOM 2082 C C . LEU B 1 127 ? -2.129 16.734 -1.83 1 98.31 127 LEU B C 1
ATOM 2084 O O . LEU B 1 127 ? -2.055 17.734 -2.547 1 98.31 127 LEU B O 1
ATOM 2088 N N . ASP B 1 128 ? -1.543 16.594 -0.623 1 98.56 128 ASP B N 1
ATOM 2089 C CA . ASP B 1 128 ? -0.685 17.656 -0.113 1 98.56 128 ASP B CA 1
ATOM 2090 C C . ASP B 1 128 ? 0.164 17.156 1.058 1 98.56 128 ASP B C 1
ATOM 2092 O O . ASP B 1 128 ? -0.141 16.125 1.662 1 98.56 128 ASP B O 1
ATOM 2096 N N . HIS B 1 129 ? 1.251 17.781 1.24 1 98.38 129 HIS B N 1
ATOM 2097 C CA . HIS B 1 129 ? 2.037 17.703 2.465 1 98.38 129 HIS B CA 1
ATOM 2098 C C . HIS B 1 129 ? 2.08 19.031 3.191 1 98.38 129 HIS B C 1
ATOM 2100 O O . HIS B 1 129 ? 2.691 20 2.705 1 98.38 129 HIS B O 1
ATOM 2106 N N . LEU B 1 130 ? 1.477 19.062 4.367 1 98.5 130 LEU B N 1
ATOM 2107 C CA . LEU B 1 130 ? 1.343 20.312 5.109 1 98.5 130 LEU B CA 1
ATOM 2108 C C . LEU B 1 130 ? 2.266 20.328 6.32 1 98.5 130 LEU B C 1
ATOM 2110 O O . LEU B 1 130 ? 2.283 19.375 7.105 1 98.5 130 LEU B O 1
ATOM 2114 N N . ILE B 1 131 ? 3.021 21.344 6.41 1 98.12 131 ILE B N 1
ATOM 2115 C CA . ILE B 1 131 ? 3.744 21.594 7.652 1 98.12 131 ILE B CA 1
ATOM 2116 C C . ILE B 1 131 ? 2.977 22.594 8.5 1 98.12 131 ILE B C 1
ATOM 2118 O O . ILE B 1 131 ? 2.672 23.703 8.039 1 98.12 131 ILE B O 1
ATOM 2122 N N . VAL B 1 132 ? 2.701 22.188 9.742 1 98.06 132 VAL B N 1
ATOM 2123 C CA . VAL B 1 132 ? 1.803 23.031 10.531 1 98.06 132 VAL B CA 1
ATOM 2124 C C . VAL B 1 132 ? 2.445 23.344 11.883 1 98.06 132 VAL B C 1
ATOM 2126 O O . VAL B 1 132 ? 3.504 22.812 12.211 1 98.06 132 VAL B O 1
ATOM 2129 N N . ASN B 1 133 ? 1.852 24.281 12.617 1 97.81 133 ASN B N 1
ATOM 2130 C CA . ASN B 1 133 ? 2.219 24.562 14 1 97.81 133 ASN B CA 1
ATOM 2131 C C . ASN B 1 133 ? 0.987 24.75 14.883 1 97.81 133 ASN B C 1
ATOM 2133 O O . ASN B 1 133 ? -0.14 24.531 14.43 1 97.81 133 ASN B O 1
ATOM 2137 N N . ALA B 1 134 ? 1.189 25.125 16.094 1 95.38 134 ALA B N 1
ATOM 2138 C CA . ALA B 1 134 ? 0.133 25.188 17.094 1 95.38 134 ALA B CA 1
ATOM 2139 C C . ALA B 1 134 ? -0.891 26.266 16.75 1 95.38 134 ALA B C 1
ATOM 2141 O O . ALA B 1 134 ? -2.062 26.156 17.109 1 95.38 134 ALA B O 1
ATOM 2142 N N . ASN B 1 135 ? -0.472 27.266 15.984 1 96 135 ASN B N 1
ATOM 2143 C CA . ASN B 1 135 ? -1.348 28.375 15.625 1 96 135 ASN B CA 1
ATOM 2144 C C . ASN B 1 135 ? -2.086 28.094 14.32 1 96 135 ASN B C 1
ATOM 2146 O O . ASN B 1 135 ? -2.75 28.984 13.781 1 96 135 ASN B O 1
ATOM 2150 N N . ALA B 1 136 ? -1.859 26.922 13.688 1 94.19 136 ALA B N 1
ATOM 2151 C CA . ALA B 1 136 ? -2.445 26.5 12.414 1 94.19 136 ALA B CA 1
ATOM 2152 C C . ALA B 1 136 ? -1.849 27.281 11.25 1 94.19 136 ALA B C 1
ATOM 2154 O O . ALA B 1 136 ? -2.467 27.391 10.188 1 94.19 136 ALA B O 1
ATOM 2155 N N . ASP B 1 137 ? -0.721 28 11.586 1 97.88 137 ASP B N 1
ATOM 2156 C CA . ASP B 1 137 ? 0.071 28.406 10.43 1 97.88 137 ASP B CA 1
ATOM 2157 C C . ASP B 1 137 ? 0.55 27.203 9.633 1 97.88 137 ASP B C 1
ATOM 2159 O O . ASP B 1 137 ? 0.751 26.125 10.195 1 97.88 137 ASP B O 1
ATOM 2163 N N . TYR B 1 138 ? 0.687 27.469 8.281 1 98.5 138 TYR B N 1
ATOM 2164 C CA . TYR B 1 138 ? 1.043 26.266 7.547 1 98.5 138 TYR B CA 1
ATOM 2165 C C . TYR B 1 138 ? 1.839 26.609 6.293 1 98.5 138 TYR B C 1
ATOM 2167 O O . TYR B 1 138 ? 1.817 27.75 5.828 1 98.5 138 TYR B O 1
ATOM 2175 N N . THR B 1 139 ? 2.572 25.625 5.84 1 98.62 139 THR B N 1
ATOM 2176 C CA . THR B 1 139 ? 3.176 25.578 4.512 1 98.62 139 THR B CA 1
ATOM 2177 C C . THR B 1 139 ? 2.658 24.359 3.734 1 98.62 139 THR B C 1
ATOM 2179 O O . THR B 1 139 ? 2.607 23.25 4.262 1 98.62 139 THR B O 1
ATOM 2182 N N . SER B 1 140 ? 2.195 24.625 2.527 1 98.62 140 SER B N 1
ATOM 2183 C CA . SER B 1 140 ? 1.79 23.562 1.604 1 98.62 140 SER B CA 1
ATOM 2184 C C . SER B 1 140 ? 2.908 23.234 0.621 1 98.62 140 SER B C 1
ATOM 2186 O O . SER B 1 140 ? 3.291 24.078 -0.199 1 98.62 140 SER B O 1
ATOM 2188 N N . LEU B 1 141 ? 3.4 22.078 0.668 1 98.25 141 LEU B N 1
ATOM 2189 C CA . LEU B 1 141 ? 4.461 21.688 -0.256 1 98.25 141 LEU B CA 1
ATOM 2190 C C . LEU B 1 141 ? 3.924 21.562 -1.677 1 98.25 141 LEU B C 1
ATOM 2192 O O . LEU B 1 141 ? 4.652 21.781 -2.645 1 98.25 141 LEU B O 1
ATOM 2196 N N . LYS B 1 142 ? 2.643 21.203 -1.818 1 97.69 142 LYS B N 1
ATOM 2197 C CA . LYS B 1 142 ? 2.02 21.219 -3.139 1 97.69 142 LYS B CA 1
ATOM 2198 C C . LYS B 1 142 ? 2.027 22.609 -3.746 1 97.69 142 LYS B C 1
ATOM 2200 O O . LYS B 1 142 ? 2.436 22.797 -4.895 1 97.69 142 LYS B O 1
ATOM 2205 N N . GLU B 1 143 ? 1.64 23.578 -2.951 1 96.69 143 GLU B N 1
ATOM 2206 C CA . GLU B 1 143 ? 1.578 24.953 -3.43 1 96.69 143 GLU B CA 1
ATOM 2207 C C . GLU B 1 143 ? 2.969 25.484 -3.766 1 96.69 143 GLU B C 1
ATOM 2209 O O . GLU B 1 143 ? 3.123 26.312 -4.668 1 96.69 143 GLU B O 1
ATOM 2214 N N . LYS B 1 144 ? 3.916 25 -3.119 1 96.31 144 LYS B N 1
ATOM 2215 C CA . LYS B 1 144 ? 5.293 25.422 -3.346 1 96.31 144 LYS B CA 1
ATOM 2216 C C . LYS B 1 144 ? 5.902 24.719 -4.551 1 96.31 144 LYS B C 1
ATOM 2218 O O . LYS B 1 144 ? 7.043 24.984 -4.93 1 96.31 144 LYS B O 1
ATOM 2223 N N . GLY B 1 145 ? 5.199 23.703 -5.07 1 94.44 145 GLY B N 1
ATOM 2224 C CA . GLY B 1 145 ? 5.672 22.969 -6.238 1 94.44 145 GLY B CA 1
ATOM 2225 C C . GLY B 1 145 ? 6.656 21.859 -5.895 1 94.44 145 GLY B C 1
ATOM 2226 O O . GLY B 1 145 ? 7.484 21.484 -6.723 1 94.44 145 GLY B O 1
ATOM 2227 N N . CYS B 1 146 ? 6.629 21.422 -4.68 1 91.81 146 CYS B N 1
ATOM 2228 C CA . CYS B 1 146 ? 7.617 20.453 -4.203 1 91.81 146 CYS B CA 1
ATOM 2229 C C . CYS B 1 146 ? 7.086 19.031 -4.301 1 91.81 146 CYS B C 1
ATOM 2231 O O . CYS B 1 146 ? 7.73 18.094 -3.84 1 91.81 146 CYS B O 1
ATOM 2233 N N . MET B 1 147 ? 5.957 18.891 -4.863 1 89 147 MET B N 1
ATOM 2234 C CA . MET B 1 147 ? 5.414 17.531 -5.02 1 89 147 MET B CA 1
ATOM 2235 C C . MET B 1 147 ? 4.777 17.359 -6.395 1 89 147 MET B C 1
ATOM 2237 O O . MET B 1 147 ? 4.406 18.344 -7.039 1 89 147 MET B O 1
#

Foldseek 3Di:
DPPPDPDDDDDDPADDDDDDQFQADPDPLSVLVVVLVPAQQPQAKWKKKFFAAPRRGGRGMDTDPCDDDDDSQDDLVSNVVNRVSRVGQAMEMEIEHNVQDADDDPSNLVSVVVNQVVCVVVNHHHPWYWYAHNVSDIDTCVVVVSD/DPPPDPDDDDDDPADDDDDDQFQADPDPLSVLVVVLVPAQQPQAKWKKKFFAAPRRGGPGMDTDPCDDDPDSQDDLVSNVVNRVVRVGQAMEMEIEHNVQDADDDPSNLVSVVVNQVVCVVVNHHHPWYWYAHNVSDIDTCVVVVSD

InterPro domains:
  IPR001405 Uncharacterised protein family UPF0758 [PTHR30471] (6-146)
  IPR025657 RadC-like JAB domain [PF04002] (26-145)
  IPR025657 RadC-like JAB domain [cd08071] (32-142)
  IPR037518 MPN domain [PS50249] (24-147)

pLDDT: mean 82.65, std 22.1, range [23.81, 98.62]

Radius of gyration: 20.9 Å; Cα contacts (8 Å, |Δi|>4): 672; chains: 2; bounding box: 40×60×45 Å

Secondary structure (DSSP, 8-state):
---------B--------TTS--B--SHHHHHHHHHHHHTT-SS--EEEEEE-TT-BEEEEEEE---SSS-----HHHHHHHHHHTT-SEEEEEEE-TT---PPPHHHHHHHHHHHHHHHHHT-EEEEEEEE-TT--EEETTTTT--/---------B--------TTS--B--SHHHHHHHHHHHHTT-SS--EEEEEE-TT-BEEEEEEE---SSS-----HHHHHHHHHHTT-SEEEEEEE-TT---PPPHHHHHHHHHHHHHHHHHT-EEEEEEEE-TT--EEETTTTT--

Organism: NCBI:txid2021314

Nearest PDB structures (foldseek):
  2qlc-assembly5_E  TM=9.013E-01  e=2.651E-14  Chlorobaculum tepidum TLS
  7adp-assembly1_H  TM=5.867E-01  e=2.086E-02  Homo sapiens
  6b0b-assembly2_E  TM=5.813E-01  e=1.114E+00  Homo sapiens
  6bbo-assembly2_E  TM=5.763E-01  e=1.114E+00  Homo sapiens
  5jj4-assembly1_C  TM=3.789E-01  e=3.164E+00  Escherichia coli O157:H7